Protein AF-0000000080185733 (afdb_homodimer)

Secondary structure (DSSP, 8-state):
---------------------------------HHHHHHHHHHHHTS-TTSHHHHHHHHHHHHHHHH---HHHHHT-BGGGEEEETTEEEEEEE-TTS-EEEEEPPHHHHHHHHHHHHHTT---TT-BSSS-------------/---------------------------------HHHHHHHHHHHHTS-TTSHHHHHHHHHHHHHHHH---HHHHHT-BGGGEEEETTEEEEEEE-TTS-EEEEEPPHHHHHHHHHHHHHTT---TT-BSSS-------------

pLDDT: mean 73.88, std 28.13, range [25.45, 98.62]

Sequence (288 aa):
MLFDWLVVGQVLATNPASSVRGPKHSVRKGKTPVLAADEARALLDSIDTSTLVGLRDRALIGLMVYTFARVGAALQIKVEDVYVQGRRTWIRLYEKGEKRHEMPCHHNLDEYLHAYINGAKLTEARAFCFVLRHVAPASFQIARMLFDWLVVGQVLATNPASSVRGPKHSVRKGKTPVLAADEARALLDSIDTSTLVGLRDRALIGLMVYTFARVGAALQIKVEDVYVQGRRTWIRLYEKGEKRHEMPCHHNLDEYLHAYINGAKLTEARAFCFVLRHVAPASFQIAR

Structure (mmCIF, N/CA/C/O backbone):
data_AF-0000000080185733-model_v1
#
loop_
_entity.id
_entity.type
_entity.pdbx_description
1 polymer 'Phage integrase family protein'
#
loop_
_atom_site.group_PDB
_atom_site.id
_atom_site.type_symbol
_atom_site.label_atom_id
_atom_site.label_alt_id
_atom_site.label_comp_id
_atom_site.label_asym_id
_atom_site.label_entity_id
_atom_site.label_seq_id
_atom_site.pdbx_PDB_ins_code
_atom_site.Cartn_x
_atom_site.Cartn_y
_atom_site.Cartn_z
_atom_site.occupancy
_atom_site.B_iso_or_equiv
_atom_site.auth_seq_id
_atom_site.auth_comp_id
_atom_site.auth_asym_id
_atom_site.auth_atom_id
_atom_site.pdbx_PDB_model_num
ATOM 1 N N . MET A 1 1 ? -55.938 43.375 46.312 1 27.7 1 MET A N 1
ATOM 2 C CA . MET A 1 1 ? -55.75 42.219 47.156 1 27.7 1 MET A CA 1
ATOM 3 C C . MET A 1 1 ? -55.656 40.938 46.312 1 27.7 1 MET A C 1
ATOM 5 O O . MET A 1 1 ? -55.938 39.844 46.781 1 27.7 1 MET A O 1
ATOM 9 N N . LEU A 1 2 ? -55.406 40.938 44.938 1 29.33 2 LEU A N 1
ATOM 10 C CA . LEU A 1 2 ? -55.625 40.125 43.75 1 29.33 2 LEU A CA 1
ATOM 11 C C . LEU A 1 2 ? -54.812 38.812 43.812 1 29.33 2 LEU A C 1
ATOM 13 O O . LEU A 1 2 ? -53.75 38.781 44.469 1 29.33 2 LEU A O 1
ATOM 17 N N . PHE A 1 3 ? -55.094 37.625 43.031 1 28.34 3 PHE A N 1
ATOM 18 C CA . PHE A 1 3 ? -55 36.188 42.938 1 28.34 3 PHE A CA 1
ATOM 19 C C . PHE A 1 3 ? -53.531 35.75 42.75 1 28.34 3 PHE A C 1
ATOM 21 O O . PHE A 1 3 ? -52.938 36.031 41.719 1 28.34 3 PHE A O 1
ATOM 28 N N . ASP A 1 4 ? -52.625 35.562 43.75 1 28.42 4 ASP A N 1
ATOM 29 C CA . ASP A 1 4 ? -51.281 35.094 44.062 1 28.42 4 ASP A CA 1
ATOM 30 C C . ASP A 1 4 ? -51.125 33.625 43.719 1 28.42 4 ASP A C 1
ATOM 32 O O . ASP A 1 4 ? -51.188 32.75 44.562 1 28.42 4 ASP A O 1
ATOM 36 N N . TRP A 1 5 ? -51.844 33.125 42.625 1 30.38 5 TRP A N 1
ATOM 37 C CA . TRP A 1 5 ? -51.875 31.688 42.406 1 30.38 5 TRP A CA 1
ATOM 38 C C . TRP A 1 5 ? -50.438 31.141 42.281 1 30.38 5 TRP A C 1
ATOM 40 O O . TRP A 1 5 ? -49.656 31.609 41.469 1 30.38 5 TRP A O 1
ATOM 50 N N . LEU A 1 6 ? -49.781 30.641 43.344 1 27.56 6 LEU A N 1
ATOM 51 C CA . LEU A 1 6 ? -48.531 30.031 43.75 1 27.56 6 LEU A CA 1
ATOM 52 C C . LEU A 1 6 ? -48.281 28.719 43 1 27.56 6 LEU A C 1
ATOM 54 O O . LEU A 1 6 ? -48.969 27.719 43.25 1 27.56 6 LEU A O 1
ATOM 58 N N . VAL A 1 7 ? -48.344 28.594 41.625 1 28.48 7 VAL A N 1
ATOM 59 C CA . VAL A 1 7 ? -48.25 27.359 40.844 1 28.48 7 VAL A CA 1
ATOM 60 C C . VAL A 1 7 ? -46.969 26.625 41.188 1 28.48 7 VAL A C 1
ATOM 62 O O . VAL A 1 7 ? -45.875 27.188 41.094 1 28.48 7 VAL A O 1
ATOM 65 N N . VAL A 1 8 ? -46.906 25.547 42.031 1 30.53 8 VAL A N 1
ATOM 66 C CA . VAL A 1 8 ? -46 24.609 42.688 1 30.53 8 VAL A CA 1
ATOM 67 C C . VAL A 1 8 ? -45.375 23.672 41.656 1 30.53 8 VAL A C 1
ATOM 69 O O . VAL A 1 8 ? -46.094 22.859 41.062 1 30.53 8 VAL A O 1
ATOM 72 N N . GLY A 1 9 ? -44.5 24.016 40.688 1 28.31 9 GLY A N 1
ATOM 73 C CA . GLY A 1 9 ? -43.844 23.359 39.562 1 28.31 9 GLY A CA 1
ATOM 74 C C . GLY A 1 9 ? -43 22.156 39.969 1 28.31 9 GLY A C 1
ATOM 75 O O . GLY A 1 9 ? -41.938 22.328 40.531 1 28.31 9 GLY A O 1
ATOM 76 N N . GLN A 1 10 ? -43.562 21.047 40.469 1 28.14 10 GLN A N 1
ATOM 77 C CA . GLN A 1 10 ? -42.938 19.828 40.906 1 28.14 10 GLN A CA 1
ATOM 78 C C . GLN A 1 10 ? -42.125 19.188 39.781 1 28.14 10 GLN A C 1
ATOM 80 O O . GLN A 1 10 ? -42.656 18.875 38.719 1 28.14 10 GLN A O 1
ATOM 85 N N . VAL A 1 11 ? -40.844 19.531 39.562 1 29.62 11 VAL A N 1
ATOM 86 C CA . VAL A 1 11 ? -39.812 19.156 38.594 1 29.62 11 VAL A CA 1
ATOM 87 C C . VAL A 1 11 ? -39.562 17.656 38.656 1 29.62 11 VAL A C 1
ATOM 89 O O . VAL A 1 11 ? -39.125 17.141 39.688 1 29.62 11 VAL A O 1
ATOM 92 N N . LEU A 1 12 ? -40.594 16.875 38.312 1 25.5 12 LEU A N 1
ATOM 93 C CA . LEU A 1 12 ? -40.406 15.43 38.312 1 25.5 12 LEU A CA 1
ATOM 94 C C . LEU A 1 12 ? -39.156 15.023 37.562 1 25.5 12 LEU A C 1
ATOM 96 O O . LEU A 1 12 ? -38.906 15.484 36.469 1 25.5 12 LEU A O 1
ATOM 100 N N . ALA A 1 13 ? -38.062 14.688 38.125 1 29.75 13 ALA A N 1
ATOM 101 C CA . ALA A 1 13 ? -36.688 14.266 37.875 1 29.75 13 ALA A CA 1
ATOM 102 C C . ALA A 1 13 ? -36.656 12.992 37.031 1 29.75 13 ALA A C 1
ATOM 104 O O . ALA A 1 13 ? -35.594 12.523 36.625 1 29.75 13 ALA A O 1
ATOM 105 N N . THR A 1 14 ? -37.781 12.242 37.031 1 30.38 14 THR A N 1
ATOM 106 C CA . THR A 1 14 ? -37.438 10.883 36.625 1 30.38 14 THR A CA 1
ATOM 107 C C . THR A 1 14 ? -37.125 10.828 35.125 1 30.38 14 THR A C 1
ATOM 109 O O . THR A 1 14 ? -38 11.109 34.281 1 30.38 14 THR A O 1
ATOM 112 N N . ASN A 1 15 ? -36.156 11.469 34.719 1 27.7 15 ASN A N 1
ATOM 113 C CA . ASN A 1 15 ? -35.906 11.359 33.281 1 27.7 15 ASN A CA 1
ATOM 114 C C . ASN A 1 15 ? -35.875 9.898 32.844 1 27.7 15 ASN A C 1
ATOM 116 O O . ASN A 1 15 ? -35 9.133 33.281 1 27.7 15 ASN A O 1
ATOM 120 N N . PRO A 1 16 ? -37 9.242 32.531 1 31.11 16 PRO A N 1
ATOM 121 C CA . PRO A 1 16 ? -36.969 7.863 32.031 1 31.11 16 PRO A CA 1
ATOM 122 C C . PRO A 1 16 ? -36.062 7.703 30.797 1 31.11 16 PRO A C 1
ATOM 124 O O . PRO A 1 16 ? -36.5 7.938 29.672 1 31.11 16 PRO A O 1
ATOM 127 N N . ALA A 1 17 ? -35.062 8.484 30.594 1 31.77 17 ALA A N 1
ATOM 128 C CA . ALA A 1 17 ? -34.312 8.164 29.391 1 31.77 17 ALA A CA 1
ATOM 129 C C . ALA A 1 17 ? -34.031 6.664 29.312 1 31.77 17 ALA A C 1
ATOM 131 O O . ALA A 1 17 ? -33.25 6.125 30.094 1 31.77 17 ALA A O 1
ATOM 132 N N . SER A 1 18 ? -35 5.906 29.188 1 28.06 18 SER A N 1
ATOM 133 C CA . SER A 1 18 ? -34.844 4.496 28.844 1 28.06 18 SER A CA 1
ATOM 134 C C . SER A 1 18 ? -33.875 4.316 27.688 1 28.06 18 SER A C 1
ATOM 136 O O . SER A 1 18 ? -33.906 5.066 26.719 1 28.06 18 SER A O 1
ATOM 138 N N . SER A 1 19 ? -32.656 3.781 28.016 1 30.39 19 SER A N 1
ATOM 139 C CA . SER A 1 19 ? -31.469 3.395 27.266 1 30.39 19 SER A CA 1
ATOM 140 C C . SER A 1 19 ? -31.828 2.654 25.984 1 30.39 19 SER A C 1
ATOM 142 O O . SER A 1 19 ? -32.312 1.521 26.031 1 30.39 19 SER A O 1
ATOM 144 N N . VAL A 1 20 ? -32.656 3.221 25.219 1 29.73 20 VAL A N 1
ATOM 145 C CA . VAL A 1 20 ? -32.812 2.516 23.953 1 29.73 20 VAL A CA 1
ATOM 146 C C . VAL A 1 20 ? -31.438 2.029 23.453 1 29.73 20 VAL A C 1
ATOM 148 O O . VAL A 1 20 ? -30.469 2.789 23.453 1 29.73 20 VAL A O 1
ATOM 151 N N . ARG A 1 21 ? -31.109 0.775 23.859 1 31 21 ARG A N 1
ATOM 152 C CA . ARG A 1 21 ? -29.984 0.023 23.297 1 31 21 ARG A CA 1
ATOM 153 C C . ARG A 1 21 ? -29.922 0.193 21.781 1 31 21 ARG A C 1
ATOM 155 O O . ARG A 1 21 ? -30.844 -0.204 21.062 1 31 21 ARG A O 1
ATOM 162 N N . GLY A 1 22 ? -29.734 1.377 21.375 1 30.72 22 GLY A N 1
ATOM 163 C CA . GLY A 1 22 ? -29.578 1.428 19.922 1 30.72 22 GLY A CA 1
ATOM 164 C C . GLY A 1 22 ? -28.875 0.208 19.359 1 30.72 22 GLY A C 1
ATOM 165 O O . GLY A 1 22 ? -28.203 -0.515 20.094 1 30.72 22 GLY A O 1
ATOM 166 N N . PRO A 1 23 ? -29.578 -0.408 18.391 1 28.98 23 PRO A N 1
ATOM 167 C CA . PRO A 1 23 ? -28.906 -1.591 17.859 1 28.98 23 PRO A CA 1
ATOM 168 C C . PRO A 1 23 ? -27.406 -1.393 17.703 1 28.98 23 PRO A C 1
ATOM 170 O O . PRO A 1 23 ? -26.953 -0.293 17.375 1 28.98 23 PRO A O 1
ATOM 173 N N . LYS A 1 24 ? -26.656 -1.833 18.719 1 29.52 24 LYS A N 1
ATOM 174 C CA . LYS A 1 24 ? -25.203 -1.953 18.562 1 29.52 24 LYS A CA 1
ATOM 175 C C . LYS A 1 24 ? -24.844 -2.34 17.125 1 29.52 24 LYS A C 1
ATOM 177 O O . LYS A 1 24 ? -25.219 -3.414 16.656 1 29.52 24 LYS A O 1
ATOM 182 N N . HIS A 1 25 ? -25.156 -1.372 16.25 1 29.78 25 HIS A N 1
ATOM 183 C CA . HIS A 1 25 ? -24.531 -1.737 14.984 1 29.78 25 HIS A CA 1
ATOM 184 C C . HIS A 1 25 ? -23.156 -2.365 15.219 1 29.78 25 HIS A C 1
ATOM 186 O O . HIS A 1 25 ? -22.281 -1.738 15.812 1 29.78 25 HIS A O 1
ATOM 192 N N . SER A 1 26 ? -23.219 -3.551 15.594 1 29.8 26 SER A N 1
ATOM 193 C CA . SER A 1 26 ? -22 -4.352 15.555 1 29.8 26 SER A CA 1
ATOM 194 C C . SER A 1 26 ? -21.141 -3.988 14.352 1 29.8 26 SER A C 1
ATOM 196 O O . SER A 1 26 ? -21.547 -4.172 13.203 1 29.8 26 SER A O 1
ATOM 198 N N . VAL A 1 27 ? -20.781 -2.777 14.281 1 31.73 27 VAL A N 1
ATOM 199 C CA . VAL A 1 27 ? -19.703 -2.666 13.312 1 31.73 27 VAL A CA 1
ATOM 200 C C . VAL A 1 27 ? -18.812 -3.906 13.383 1 31.73 27 VAL A C 1
ATOM 202 O O . VAL A 1 27 ? -18.188 -4.168 14.406 1 31.73 27 VAL A O 1
ATOM 205 N N . ARG A 1 28 ? -19.281 -4.984 12.969 1 32.47 28 ARG A N 1
ATOM 206 C CA . ARG A 1 28 ? -18.391 -6.121 12.805 1 32.47 28 ARG A CA 1
ATOM 207 C C . ARG A 1 28 ? -16.969 -5.656 12.523 1 32.47 28 ARG A C 1
ATOM 209 O O . ARG A 1 28 ? -16.672 -5.141 11.438 1 32.47 28 ARG A O 1
ATOM 216 N N . LYS A 1 29 ? -16.297 -4.953 13.453 1 35.5 29 LYS A N 1
ATOM 217 C CA . LYS A 1 29 ? -14.836 -4.922 13.398 1 35.5 29 LYS A CA 1
ATOM 218 C C . LYS A 1 29 ? -14.281 -6.203 12.789 1 35.5 29 LYS A C 1
ATOM 220 O O . LYS A 1 29 ? -14.398 -7.281 13.375 1 35.5 29 LYS A O 1
ATOM 225 N N . GLY A 1 30 ? -14.648 -6.52 11.711 1 35.94 30 GLY A N 1
ATOM 226 C CA . GLY A 1 30 ? -14.023 -7.684 11.102 1 35.94 30 GLY A CA 1
ATOM 227 C C . GLY A 1 30 ? -12.609 -7.93 11.594 1 35.94 30 GLY A C 1
ATOM 228 O O . GLY A 1 30 ? -11.867 -6.98 11.867 1 35.94 30 GLY A O 1
ATOM 229 N N . LYS A 1 31 ? -12.391 -8.906 12.469 1 39.22 31 LYS A N 1
ATOM 230 C CA . LYS A 1 31 ? -11.133 -9.445 12.977 1 39.22 31 LYS A CA 1
ATOM 231 C C . LYS A 1 31 ? -10.031 -9.352 11.922 1 39.22 31 LYS A C 1
ATOM 233 O O . LYS A 1 31 ? -9.953 -10.195 11.023 1 39.22 31 LYS A O 1
ATOM 238 N N . THR A 1 32 ? -9.906 -8.297 11.281 1 42.84 32 THR A N 1
ATOM 239 C CA . THR A 1 32 ? -8.609 -8.32 10.609 1 42.84 32 THR A CA 1
ATOM 240 C C . THR A 1 32 ? -7.574 -9.039 11.469 1 42.84 32 THR A C 1
ATOM 242 O O . THR A 1 32 ? -7.242 -8.578 12.57 1 42.84 32 THR A O 1
ATOM 245 N N . PRO A 1 33 ? -7.328 -10.281 11.336 1 45.84 33 PRO A N 1
ATOM 246 C CA . PRO A 1 33 ? -6.547 -11.117 12.25 1 45.84 33 PRO A CA 1
ATOM 247 C C . PRO A 1 33 ? -5.27 -10.43 12.727 1 45.84 33 PRO A C 1
ATOM 249 O O . PRO A 1 33 ? -4.668 -9.648 11.992 1 45.84 33 PRO A O 1
ATOM 252 N N . VAL A 1 34 ? -5.059 -10.289 14.148 1 48.75 34 VAL A N 1
ATOM 253 C CA . VAL A 1 34 ? -3.828 -10.047 14.891 1 48.75 34 VAL A CA 1
ATOM 254 C C . VAL A 1 34 ? -2.627 -10.477 14.055 1 48.75 34 VAL A C 1
ATOM 256 O O . VAL A 1 34 ? -1.604 -9.789 14.023 1 48.75 34 VAL A O 1
ATOM 259 N N . LEU A 1 35 ? -2.742 -11.633 13.414 1 51.19 35 LEU A N 1
ATOM 260 C CA . LEU A 1 35 ? -1.677 -12.188 12.586 1 51.19 35 LEU A CA 1
ATOM 261 C C . LEU A 1 35 ? -1.304 -11.234 11.461 1 51.19 35 LEU A C 1
ATOM 263 O O . LEU A 1 35 ? -0.12 -10.992 11.211 1 51.19 35 LEU A O 1
ATOM 267 N N . ALA A 1 36 ? -2.428 -10.469 11.023 1 62.47 36 ALA A N 1
ATOM 268 C CA . ALA A 1 36 ? -2.17 -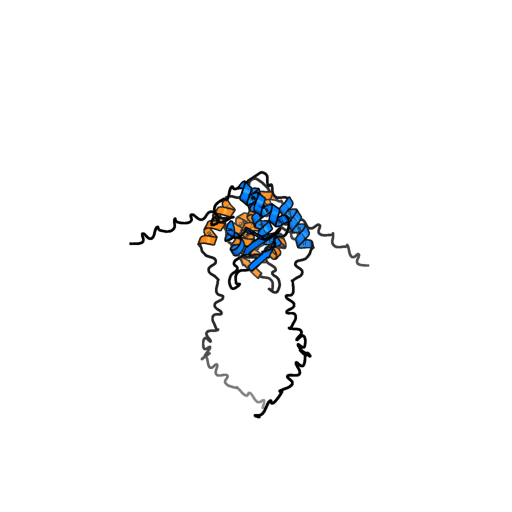9.516 9.945 1 62.47 36 ALA A CA 1
ATOM 269 C C . ALA A 1 36 ? -1.444 -8.281 10.469 1 62.47 36 ALA A C 1
ATOM 271 O O . ALA A 1 36 ? -0.619 -7.695 9.766 1 62.47 36 ALA A O 1
ATOM 272 N N . ALA A 1 37 ? -1.457 -8.281 11.867 1 75.19 37 ALA A N 1
ATOM 273 C CA . ALA A 1 37 ? -0.807 -7.102 12.422 1 75.19 37 ALA A CA 1
ATOM 274 C C . ALA A 1 37 ? 0.696 -7.316 12.57 1 75.19 37 ALA A C 1
ATOM 276 O O . ALA A 1 37 ? 1.492 -6.434 12.234 1 75.19 37 ALA A O 1
ATOM 277 N N . ASP A 1 38 ? 1.049 -8.547 13.102 1 84.44 38 ASP A N 1
ATOM 278 C CA . ASP A 1 38 ? 2.471 -8.844 13.266 1 84.44 38 ASP A CA 1
ATOM 279 C C . ASP A 1 38 ? 3.156 -8.992 11.906 1 84.44 38 ASP A C 1
ATOM 281 O O . ASP A 1 38 ? 4.297 -8.562 11.734 1 84.44 38 ASP A O 1
ATOM 285 N N . GLU A 1 39 ? 2.486 -9.578 11.047 1 87 39 GLU A N 1
ATOM 286 C CA . GLU A 1 39 ? 3.014 -9.758 9.695 1 87 39 GLU A CA 1
ATOM 287 C C . GLU A 1 39 ? 3.193 -8.422 8.984 1 87 39 GLU A C 1
ATOM 289 O O . GLU A 1 39 ? 4.211 -8.195 8.328 1 87 39 GLU A O 1
ATOM 294 N N . ALA A 1 40 ? 2.262 -7.57 9.227 1 91.06 40 ALA A N 1
ATOM 295 C CA . ALA A 1 40 ? 2.346 -6.234 8.641 1 91.06 40 ALA A CA 1
ATOM 296 C C . ALA A 1 40 ? 3.496 -5.441 9.25 1 91.06 40 ALA A C 1
ATOM 298 O O . ALA A 1 40 ? 4.215 -4.73 8.539 1 91.06 40 ALA A O 1
ATOM 299 N N . ARG A 1 41 ? 3.658 -5.645 10.539 1 92.31 41 ARG A N 1
ATOM 300 C CA . ARG A 1 41 ? 4.75 -4.949 11.211 1 92.31 41 ARG A CA 1
ATOM 301 C C . ARG A 1 41 ? 6.105 -5.441 10.711 1 92.31 41 ARG A C 1
ATOM 303 O O . ARG A 1 41 ? 7.012 -4.641 10.477 1 92.31 41 ARG A O 1
ATOM 310 N N . ALA A 1 42 ? 6.203 -6.75 10.555 1 93.81 42 ALA A N 1
ATOM 311 C CA . ALA A 1 42 ? 7.449 -7.309 10.039 1 93.81 42 ALA A CA 1
ATOM 312 C C . ALA A 1 42 ? 7.75 -6.789 8.633 1 93.81 42 ALA A C 1
ATOM 314 O O . ALA A 1 42 ? 8.898 -6.492 8.312 1 93.81 42 ALA A O 1
ATOM 315 N N . LEU A 1 43 ? 6.73 -6.676 7.848 1 94.56 43 LEU A N 1
ATOM 316 C CA . LEU A 1 43 ? 6.875 -6.117 6.508 1 94.56 43 LEU A CA 1
ATOM 317 C C . LEU A 1 43 ? 7.367 -4.676 6.57 1 94.56 43 LEU A C 1
ATOM 319 O O . LEU A 1 43 ? 8.336 -4.312 5.895 1 94.56 43 LEU A O 1
ATOM 323 N N . LEU A 1 44 ? 6.777 -3.906 7.398 1 96.75 44 LEU A N 1
ATOM 324 C CA . LEU A 1 44 ? 7.129 -2.494 7.523 1 96.75 44 LEU A CA 1
ATOM 325 C C . LEU A 1 44 ? 8.547 -2.33 8.062 1 96.75 44 LEU A C 1
ATOM 327 O O . LEU A 1 44 ? 9.289 -1.454 7.605 1 96.75 44 LEU A O 1
ATOM 331 N N . ASP A 1 45 ? 8.914 -3.195 8.984 1 96 45 ASP A N 1
ATOM 332 C CA . ASP A 1 45 ? 10.242 -3.131 9.594 1 96 45 ASP A CA 1
ATOM 333 C C . ASP A 1 45 ? 11.328 -3.525 8.594 1 96 45 ASP A C 1
ATOM 335 O O . ASP A 1 45 ? 12.5 -3.18 8.766 1 96 45 ASP A O 1
ATOM 339 N N . SER A 1 46 ? 10.969 -4.227 7.57 1 95.81 46 SER A N 1
ATOM 340 C CA . SER A 1 46 ? 11.938 -4.723 6.598 1 95.81 46 SER A CA 1
ATOM 341 C C . SER A 1 46 ? 12.273 -3.656 5.562 1 95.81 46 SER A C 1
ATOM 343 O O . SER A 1 46 ? 13.203 -3.824 4.77 1 95.81 46 SER A O 1
ATOM 345 N N . ILE A 1 47 ? 11.57 -2.531 5.48 1 96.75 47 ILE A N 1
ATOM 346 C CA . ILE A 1 47 ? 11.789 -1.479 4.496 1 96.75 47 ILE A CA 1
ATOM 347 C C . ILE A 1 47 ? 13 -0.637 4.895 1 96.75 47 ILE A C 1
ATOM 349 O O . ILE A 1 47 ? 13.102 -0.196 6.043 1 96.75 47 ILE A O 1
ATOM 353 N N . ASP A 1 48 ? 13.875 -0.467 3.941 1 95.12 48 ASP A N 1
ATOM 354 C CA . ASP A 1 48 ? 15.086 0.316 4.176 1 95.12 48 ASP A CA 1
ATOM 355 C C . ASP A 1 48 ? 14.758 1.804 4.293 1 95.12 48 ASP A C 1
ATOM 357 O O . ASP A 1 48 ? 14.414 2.449 3.299 1 95.12 48 ASP A O 1
ATOM 361 N N . THR A 1 49 ? 14.93 2.354 5.457 1 96.5 49 THR A N 1
ATOM 362 C CA . THR A 1 49 ? 14.547 3.74 5.691 1 96.5 49 THR A CA 1
ATOM 363 C C . THR A 1 49 ? 15.758 4.66 5.578 1 96.5 49 THR A C 1
ATOM 365 O O . THR A 1 49 ? 15.711 5.812 6.012 1 96.5 49 THR A O 1
ATOM 368 N N . SER A 1 50 ? 16.859 4.168 5.066 1 96.31 50 SER A N 1
ATOM 369 C CA . SER A 1 50 ? 18.031 5.02 4.84 1 96.31 50 SER A CA 1
ATOM 370 C C . SER A 1 50 ? 17.859 5.848 3.572 1 96.31 50 SER A C 1
ATOM 372 O O . SER A 1 50 ? 18.656 6.754 3.309 1 96.31 50 SER A O 1
ATOM 374 N N . THR A 1 51 ? 16.859 5.586 2.771 1 95.75 51 THR A N 1
ATOM 375 C CA . THR A 1 51 ? 16.562 6.332 1.555 1 95.75 51 THR A CA 1
ATOM 376 C C . THR A 1 51 ? 15.219 7.055 1.676 1 95.75 51 THR A C 1
ATOM 378 O O . THR A 1 51 ? 14.336 6.617 2.42 1 95.75 51 THR A O 1
ATOM 381 N N . LEU A 1 52 ? 15.039 8.109 0.923 1 96.5 52 LEU A N 1
ATOM 382 C CA . LEU A 1 52 ? 13.781 8.859 0.924 1 96.5 52 LEU A CA 1
ATOM 383 C C . LEU A 1 52 ? 12.641 7.996 0.395 1 96.5 52 LEU A C 1
ATOM 385 O O . LEU A 1 52 ? 11.523 8.047 0.914 1 96.5 52 LEU A O 1
ATOM 389 N N . VAL A 1 53 ? 12.969 7.211 -0.603 1 96.19 53 VAL A N 1
ATOM 390 C CA . VAL A 1 53 ? 11.969 6.328 -1.188 1 96.19 53 VAL A CA 1
ATOM 391 C C . VAL A 1 53 ? 11.523 5.293 -0.157 1 96.19 53 VAL A C 1
ATOM 393 O O . VAL A 1 53 ? 10.336 4.98 -0.051 1 96.19 53 VAL A O 1
ATOM 396 N N . GLY A 1 54 ? 12.484 4.773 0.597 1 97.12 54 GLY A N 1
ATOM 397 C CA . GLY A 1 54 ? 12.141 3.848 1.665 1 97.12 54 GLY A CA 1
ATOM 398 C C . GLY A 1 54 ? 11.266 4.473 2.738 1 97.12 54 GLY A C 1
ATOM 399 O O . GLY A 1 54 ? 10.305 3.852 3.205 1 97.12 54 GLY A O 1
ATOM 400 N N . LEU A 1 55 ? 11.617 5.715 3.156 1 98.19 55 LEU A N 1
ATOM 401 C CA . LEU A 1 55 ? 10.805 6.441 4.125 1 98.19 55 LEU A CA 1
ATOM 402 C C . LEU A 1 55 ? 9.383 6.629 3.605 1 98.19 55 LEU A C 1
ATOM 404 O O . LEU A 1 55 ? 8.414 6.422 4.344 1 98.19 55 LEU A O 1
ATOM 408 N N . ARG A 1 56 ? 9.289 6.992 2.35 1 97.94 56 ARG A N 1
ATOM 409 C CA . ARG A 1 56 ? 7.992 7.227 1.716 1 97.94 56 ARG A CA 1
ATOM 410 C C . ARG A 1 56 ? 7.156 5.949 1.691 1 97.94 56 ARG A C 1
ATOM 412 O O . ARG A 1 56 ? 5.988 5.961 2.084 1 97.94 56 ARG A O 1
ATOM 419 N N . ASP A 1 57 ? 7.789 4.898 1.252 1 97.81 57 ASP A N 1
ATOM 420 C CA . ASP A 1 57 ? 7.039 3.662 1.055 1 97.81 57 ASP A CA 1
ATOM 421 C C . ASP A 1 57 ? 6.598 3.068 2.391 1 97.81 57 ASP A C 1
ATOM 423 O O . ASP A 1 57 ? 5.492 2.531 2.5 1 97.81 57 ASP A O 1
ATOM 427 N N . ARG A 1 58 ? 7.488 3.137 3.375 1 98.25 58 ARG A N 1
ATOM 428 C CA . ARG A 1 58 ? 7.094 2.672 4.699 1 98.25 58 ARG A CA 1
ATOM 429 C C . ARG A 1 58 ? 5.922 3.486 5.238 1 98.25 58 ARG A C 1
ATOM 431 O O . ARG A 1 58 ? 4.988 2.93 5.82 1 98.25 58 ARG A O 1
ATOM 438 N N . ALA A 1 59 ? 5.949 4.789 5.059 1 98.56 59 ALA A N 1
ATOM 439 C CA . ALA A 1 59 ? 4.879 5.664 5.52 1 98.56 59 ALA A CA 1
ATOM 440 C C . ALA A 1 59 ? 3.57 5.363 4.793 1 98.56 59 ALA A C 1
ATOM 442 O O . ALA A 1 59 ? 2.51 5.277 5.418 1 98.56 59 ALA A O 1
ATOM 443 N N . LEU A 1 60 ? 3.65 5.176 3.502 1 97.88 60 LEU A N 1
ATOM 444 C CA . LEU A 1 60 ? 2.465 4.922 2.691 1 97.88 60 LEU A CA 1
ATOM 445 C C . LEU A 1 60 ? 1.834 3.582 3.051 1 97.88 60 LEU A C 1
ATOM 447 O O . LEU A 1 60 ? 0.631 3.506 3.311 1 97.88 60 LEU A O 1
ATOM 451 N N . ILE A 1 61 ? 2.639 2.52 3.045 1 97.56 61 ILE A N 1
ATOM 452 C CA . ILE A 1 61 ? 2.127 1.2 3.396 1 97.56 61 ILE A CA 1
ATOM 453 C C . 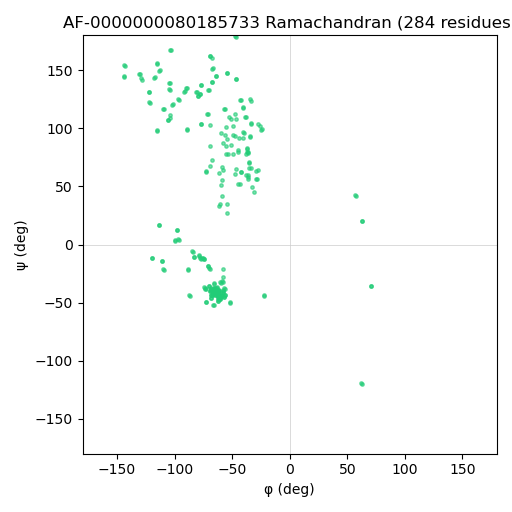ILE A 1 61 ? 1.637 1.204 4.844 1 97.56 61 ILE A C 1
ATOM 455 O O . ILE A 1 61 ? 0.575 0.656 5.148 1 97.56 61 ILE A O 1
ATOM 459 N N . GLY A 1 62 ? 2.439 1.828 5.719 1 97.38 62 GLY A N 1
ATOM 460 C CA . GLY A 1 62 ? 2.004 1.968 7.098 1 97.38 62 GLY A CA 1
ATOM 461 C C . GLY A 1 62 ? 0.662 2.662 7.234 1 97.38 62 GLY A C 1
ATOM 462 O O . GLY A 1 62 ? -0.181 2.244 8.031 1 97.38 62 GLY A O 1
ATOM 463 N N . LEU A 1 63 ? 0.45 3.721 6.5 1 96.75 63 LEU A N 1
ATOM 464 C CA . LEU A 1 63 ? -0.818 4.441 6.512 1 96.75 63 LEU A CA 1
ATOM 465 C C . LEU A 1 63 ? -1.974 3.514 6.152 1 96.75 63 LEU A C 1
ATOM 467 O O . LEU A 1 63 ? -2.994 3.488 6.844 1 96.75 63 LEU A O 1
ATOM 471 N N . MET A 1 64 ? -1.796 2.734 5.164 1 95.06 64 MET A N 1
ATOM 472 C CA . MET A 1 64 ? -2.852 1.829 4.719 1 95.06 64 MET A CA 1
ATOM 473 C C . MET A 1 64 ? -3.072 0.709 5.727 1 95.06 64 MET A C 1
ATOM 475 O O . MET A 1 64 ? -4.211 0.31 5.98 1 95.06 64 MET A O 1
ATOM 479 N N . VAL A 1 65 ? -2.029 0.244 6.352 1 94.94 65 VAL A N 1
ATOM 480 C CA . VAL A 1 65 ? -2.104 -0.851 7.312 1 94.94 65 VAL A CA 1
ATOM 481 C C . VAL A 1 65 ? -2.846 -0.389 8.562 1 94.94 65 VAL A C 1
ATOM 483 O O . VAL A 1 65 ? -3.768 -1.062 9.031 1 94.94 65 VAL A O 1
ATOM 486 N N . TYR A 1 66 ? -2.535 0.729 9.047 1 94.56 66 TYR A N 1
ATOM 487 C CA . TYR A 1 66 ? -3.006 1.138 10.367 1 94.56 66 TYR A CA 1
ATOM 488 C C . TYR A 1 66 ? -4.359 1.828 10.273 1 94.56 66 TYR A C 1
ATOM 490 O O . TYR A 1 66 ? -5.094 1.908 11.258 1 94.56 66 TYR A O 1
ATOM 498 N N . THR A 1 67 ? -4.711 2.357 9.109 1 92.5 67 THR A N 1
ATOM 499 C CA . THR A 1 67 ? -5.988 3.053 8.984 1 92.5 67 THR A CA 1
ATOM 500 C C . THR A 1 67 ? -6.949 2.26 8.102 1 92.5 67 THR A C 1
ATOM 502 O O . THR A 1 67 ? -8.141 2.582 8.023 1 92.5 67 THR A O 1
ATOM 505 N N . PHE A 1 68 ? -6.465 1.305 7.395 1 88.5 68 PHE A N 1
ATOM 506 C CA . PHE A 1 68 ? -7.203 0.467 6.457 1 88.5 68 PHE A CA 1
ATOM 507 C C . PHE A 1 68 ? -7.762 1.301 5.309 1 88.5 68 PHE A C 1
ATOM 509 O O . PHE A 1 68 ? -8.719 0.895 4.652 1 88.5 68 PHE A O 1
ATOM 516 N N . ALA A 1 69 ? -7.172 2.447 5.133 1 90.25 69 ALA A N 1
ATOM 517 C CA . ALA A 1 69 ? -7.57 3.291 4.012 1 90.25 69 ALA A CA 1
ATOM 518 C C . ALA A 1 69 ? -7.262 2.615 2.678 1 90.25 69 ALA A C 1
ATOM 520 O O . ALA A 1 69 ? -6.25 1.926 2.545 1 90.25 69 ALA A O 1
ATOM 521 N N . ARG A 1 70 ? -8.125 2.875 1.771 1 90.12 70 ARG A N 1
ATOM 522 C CA . ARG A 1 70 ? -7.793 2.484 0.404 1 90.12 70 ARG A CA 1
ATOM 523 C C . ARG A 1 70 ? -6.66 3.34 -0.151 1 90.12 70 ARG A C 1
ATOM 525 O O . ARG A 1 70 ? -6.422 4.449 0.329 1 90.12 70 ARG A O 1
ATOM 532 N N . VAL A 1 71 ? -6.074 2.797 -1.228 1 92.88 71 VAL A N 1
ATOM 533 C CA . VAL A 1 71 ? -4.898 3.459 -1.778 1 92.88 71 VAL A CA 1
ATOM 534 C C . VAL A 1 71 ? -5.285 4.828 -2.336 1 92.88 71 VAL A C 1
ATOM 536 O O . VAL A 1 71 ? -4.512 5.781 -2.248 1 92.88 71 VAL A O 1
ATOM 539 N N . GLY A 1 72 ? -6.422 4.953 -2.85 1 90 72 GLY A N 1
ATOM 540 C CA . GLY A 1 72 ? -6.871 6.23 -3.379 1 90 72 GLY A CA 1
ATOM 541 C C . GLY A 1 72 ? -6.926 7.324 -2.33 1 90 72 GLY A C 1
ATOM 542 O O . GLY A 1 72 ? -6.473 8.445 -2.572 1 90 72 GLY A O 1
ATOM 543 N N . ALA A 1 73 ? -7.484 7.012 -1.253 1 91.88 73 ALA A N 1
ATOM 544 C CA . ALA A 1 73 ? -7.547 7.973 -0.154 1 91.88 73 ALA A CA 1
ATOM 545 C C . ALA A 1 73 ? -6.152 8.266 0.394 1 91.88 73 ALA A C 1
ATOM 547 O O . ALA A 1 73 ? -5.824 9.414 0.689 1 91.88 73 ALA A O 1
ATOM 548 N N . ALA A 1 74 ? -5.359 7.258 0.504 1 94.31 74 ALA A N 1
ATOM 549 C CA . ALA A 1 74 ? -4.012 7.41 1.044 1 94.31 74 ALA A CA 1
ATOM 550 C C . ALA A 1 74 ? -3.172 8.344 0.172 1 94.31 74 ALA A C 1
ATOM 552 O O . ALA A 1 74 ? -2.443 9.195 0.684 1 94.31 74 ALA A O 1
ATOM 553 N N . LEU A 1 75 ? -3.312 8.234 -1.122 1 94 75 LEU A N 1
ATOM 554 C CA . LEU A 1 75 ? -2.492 9 -2.053 1 94 75 LEU A CA 1
ATOM 555 C C . LEU A 1 75 ? -2.943 10.461 -2.096 1 94 75 LEU A C 1
ATOM 557 O O . LEU A 1 75 ? -2.215 11.32 -2.586 1 94 75 LEU A O 1
ATOM 561 N N . GLN A 1 76 ? -4.102 10.711 -1.524 1 91.81 76 GLN A N 1
ATOM 562 C CA . GLN A 1 76 ? -4.652 12.062 -1.604 1 91.81 76 GLN A CA 1
ATOM 563 C C . GLN A 1 76 ? -4.383 12.836 -0.321 1 91.81 76 GLN A C 1
ATOM 565 O O . GLN A 1 76 ? -4.777 14 -0.2 1 91.81 76 GLN A O 1
ATOM 570 N N . ILE A 1 77 ? -3.693 12.25 0.546 1 94.19 77 ILE A N 1
ATOM 571 C CA . ILE A 1 77 ? -3.471 12.945 1.811 1 94.19 77 ILE A CA 1
ATOM 572 C C . ILE A 1 77 ? -2.404 14.023 1.626 1 94.19 77 ILE A C 1
ATOM 574 O O . ILE A 1 77 ? -1.409 13.812 0.932 1 94.19 77 ILE A O 1
ATOM 578 N N . LYS A 1 78 ? -2.678 15.156 2.211 1 96.12 78 LYS A N 1
ATOM 579 C CA . LYS A 1 78 ? -1.746 16.281 2.223 1 96.12 78 LYS A CA 1
ATOM 580 C C . LYS A 1 78 ? -1.056 16.406 3.578 1 96.12 78 LYS A C 1
ATOM 582 O O . LYS A 1 78 ? -1.465 15.766 4.551 1 96.12 78 LYS A O 1
ATOM 587 N N . VAL A 1 79 ? 0.025 17.266 3.578 1 97.12 79 VAL A N 1
ATOM 588 C CA . VAL A 1 79 ? 0.774 17.469 4.812 1 97.12 79 VAL A CA 1
ATOM 589 C C . VAL A 1 79 ? -0.168 17.969 5.91 1 97.12 79 VAL A C 1
ATOM 591 O O . VAL A 1 79 ? -0.092 17.5 7.051 1 97.12 79 VAL A O 1
ATOM 594 N N . GLU A 1 80 ? -1.135 18.812 5.594 1 96.88 80 GLU A N 1
ATOM 595 C CA . GLU A 1 80 ? -2.055 19.375 6.574 1 96.88 80 GLU A CA 1
ATOM 596 C C . GLU A 1 80 ? -3.029 18.328 7.094 1 96.88 80 GLU A C 1
ATOM 598 O O . GLU A 1 80 ? -3.713 18.547 8.094 1 96.88 80 GLU A O 1
ATOM 603 N N . ASP A 1 81 ? -3.145 17.281 6.379 1 96.88 81 ASP A N 1
ATOM 604 C CA . ASP A 1 81 ? -4.051 16.203 6.801 1 96.88 81 ASP A CA 1
ATOM 605 C C . ASP A 1 81 ? -3.428 15.367 7.91 1 96.88 81 ASP A C 1
ATOM 607 O O . ASP A 1 81 ? -4.086 14.492 8.477 1 96.88 81 ASP A O 1
ATOM 611 N N . VAL A 1 82 ? -2.195 15.516 8.172 1 97.25 82 VAL A N 1
ATOM 612 C CA . VAL A 1 82 ? -1.48 14.945 9.312 1 97.25 82 VAL A CA 1
ATOM 613 C C . VAL A 1 82 ? -1.197 16.031 10.344 1 97.25 82 VAL A C 1
ATOM 615 O O . VAL A 1 82 ? -0.321 16.875 10.141 1 97.25 82 VAL A O 1
ATOM 618 N N . TYR A 1 83 ? -1.89 16 11.438 1 96.12 83 TYR A N 1
ATOM 619 C CA . TYR A 1 83 ? -1.764 17.125 12.359 1 96.12 83 TYR A CA 1
ATOM 620 C C . TYR A 1 83 ? -1.825 16.656 13.805 1 96.12 83 TYR A C 1
ATOM 622 O O . TYR A 1 83 ? -2.326 15.57 14.094 1 96.12 83 TYR A O 1
ATOM 630 N N . VAL A 1 84 ? -1.235 17.422 14.633 1 93.69 84 VAL A N 1
ATOM 631 C CA . VAL A 1 84 ? -1.176 17.078 16.047 1 93.69 84 VAL A CA 1
ATOM 632 C C . VAL A 1 84 ? -2.285 17.812 16.797 1 93.69 84 VAL A C 1
ATOM 634 O O . VAL A 1 84 ? -2.473 19.016 16.625 1 93.69 84 VAL A O 1
ATOM 637 N N . GLN A 1 85 ? -3.07 17.109 17.484 1 92.06 85 GLN A N 1
ATOM 638 C CA . GLN A 1 85 ? -4.059 17.641 18.422 1 92.06 85 GLN A CA 1
ATOM 639 C C . GLN A 1 85 ? -3.834 17.109 19.828 1 92.06 85 GLN A C 1
ATOM 641 O O . GLN A 1 85 ? -3.912 15.891 20.047 1 92.06 85 GLN A O 1
ATOM 646 N N . GLY A 1 86 ? -3.619 18.078 20.766 1 91.25 86 GLY A N 1
ATOM 647 C CA . GLY A 1 86 ? -3.156 17.625 22.078 1 91.25 86 GLY A CA 1
ATOM 648 C C . GLY A 1 86 ? -1.806 16.938 22.031 1 91.25 86 GLY A C 1
ATOM 649 O O . GLY A 1 86 ? -0.831 17.516 21.531 1 91.25 86 GLY A O 1
ATOM 650 N N . ARG A 1 87 ? -1.739 15.68 22.438 1 90.44 87 ARG A N 1
ATOM 651 C CA . ARG A 1 87 ? -0.475 14.953 22.438 1 90.44 87 ARG A CA 1
ATOM 652 C C . ARG A 1 87 ? -0.492 13.812 21.422 1 90.44 87 ARG A C 1
ATOM 654 O O . ARG A 1 87 ? 0.338 12.898 21.5 1 90.44 87 ARG A O 1
ATOM 661 N N . ARG A 1 88 ? -1.526 13.984 20.5 1 93.25 88 ARG A N 1
ATOM 662 C CA . ARG A 1 88 ? -1.645 12.875 19.562 1 93.25 88 ARG A CA 1
ATOM 663 C C . ARG A 1 88 ? -1.673 13.375 18.109 1 93.25 88 ARG A C 1
ATOM 665 O O . ARG A 1 88 ? -2.25 14.422 17.828 1 93.25 88 ARG A O 1
ATOM 672 N N . THR A 1 89 ? -1.049 12.625 17.344 1 95.88 89 THR A N 1
ATOM 673 C CA . THR A 1 89 ? -1.12 12.898 15.922 1 95.88 89 THR A CA 1
ATOM 674 C C . THR A 1 89 ? -2.414 12.344 15.328 1 95.88 89 THR A C 1
ATOM 676 O O . THR A 1 89 ? -2.809 11.219 15.633 1 95.88 89 THR A O 1
ATOM 679 N N . TRP A 1 90 ? -3.121 13.172 14.555 1 96.75 90 TRP A N 1
ATOM 680 C CA . TRP A 1 90 ? -4.363 12.805 13.883 1 96.75 90 TRP A CA 1
ATOM 681 C C . TRP A 1 90 ? -4.176 12.797 12.367 1 96.75 90 TRP A C 1
ATOM 683 O O . TRP A 1 90 ? -3.338 13.531 11.836 1 96.75 90 TRP A O 1
ATOM 693 N N . ILE A 1 91 ? -4.965 11.898 11.719 1 96.81 91 ILE A N 1
ATOM 694 C CA . ILE A 1 91 ? -4.965 11.828 10.258 1 96.81 91 ILE A CA 1
ATOM 695 C C . ILE A 1 91 ? -6.379 12.055 9.734 1 96.81 91 ILE A C 1
ATOM 697 O O . ILE A 1 91 ? -7.348 11.516 10.281 1 96.81 91 ILE A O 1
ATOM 701 N N . ARG A 1 92 ? -6.438 12.922 8.789 1 95.69 92 ARG A N 1
ATOM 702 C CA . ARG A 1 92 ? -7.691 13.156 8.078 1 95.69 92 ARG A CA 1
ATOM 703 C C . ARG A 1 92 ? -7.695 12.461 6.723 1 95.69 92 ARG A C 1
ATOM 705 O O . ARG A 1 92 ? -6.801 12.68 5.902 1 95.69 92 ARG A O 1
ATOM 712 N N . LEU A 1 93 ? -8.664 11.547 6.5 1 92.81 93 LEU A N 1
ATOM 713 C CA . LEU A 1 93 ? -8.805 10.797 5.258 1 92.81 93 LEU A CA 1
ATOM 714 C C . LEU A 1 93 ? -10.133 11.109 4.578 1 92.81 93 LEU A C 1
ATOM 716 O O . LEU A 1 93 ? -11.133 11.383 5.254 1 92.81 93 LEU A O 1
ATOM 720 N N . TYR A 1 94 ? -10.117 11.156 3.23 1 87.25 94 TYR A N 1
ATOM 721 C CA . TYR A 1 94 ? -11.312 11.383 2.428 1 87.25 94 TYR A CA 1
ATOM 722 C C . TYR A 1 94 ? -11.641 10.156 1.579 1 87.25 94 TYR A C 1
ATOM 724 O O . TYR A 1 94 ? -10.914 9.836 0.639 1 87.25 94 TYR A O 1
ATOM 732 N N . GLU A 1 95 ? -12.562 9.281 1.977 1 77.38 95 GLU A N 1
ATOM 733 C CA . GLU A 1 95 ? -12.938 8.109 1.186 1 77.38 95 GLU A CA 1
ATOM 734 C C . GLU A 1 95 ? -14.289 8.32 0.512 1 77.38 95 GLU A C 1
ATOM 736 O O . GLU A 1 95 ? -15.133 9.07 1.011 1 77.38 95 GLU A O 1
ATOM 741 N N . LYS A 1 96 ? -14.336 7.871 -0.715 1 65.5 96 LYS A N 1
ATOM 742 C CA . LYS A 1 96 ? -15.57 8.039 -1.485 1 65.5 96 LYS A CA 1
ATOM 743 C C . LYS A 1 96 ? -16.781 7.625 -0.669 1 65.5 96 LYS A C 1
ATOM 745 O O . LYS A 1 96 ? -16.797 6.551 -0.063 1 65.5 96 LYS A O 1
ATOM 750 N N . GLY A 1 97 ? -17.734 8.43 -0.946 1 63.12 97 GLY A N 1
ATOM 751 C CA . GLY A 1 97 ? -19.031 8.172 -0.322 1 63.12 97 GLY A CA 1
ATOM 752 C C . GLY A 1 97 ? -19.031 8.445 1.17 1 63.12 97 GLY A C 1
ATOM 753 O O . GLY A 1 97 ? -20.094 8.562 1.782 1 63.12 97 GLY A O 1
ATOM 754 N N . GLU A 1 98 ? -17.812 8.102 1.697 1 62.44 98 GLU A N 1
ATOM 755 C CA . GLU A 1 98 ? -17.781 8.383 3.129 1 62.44 98 GLU A CA 1
ATOM 756 C C . GLU A 1 98 ? -17.25 9.789 3.402 1 62.44 98 GLU A C 1
ATOM 758 O O . GLU A 1 98 ? -16.469 10.328 2.615 1 62.44 98 GLU A O 1
ATOM 763 N N . LYS A 1 99 ? -17.891 10.562 4.191 1 67.94 99 LYS A N 1
ATOM 764 C CA . LYS A 1 99 ? -17.453 11.867 4.691 1 67.94 99 LYS A CA 1
ATOM 765 C C . LYS A 1 99 ? -16.016 11.805 5.195 1 67.94 99 LYS A C 1
ATOM 767 O O . LYS A 1 99 ? -15.414 10.727 5.242 1 67.94 99 LYS A O 1
ATOM 772 N N . ARG A 1 100 ? -15.508 12.875 5.621 1 81.69 100 ARG A N 1
ATOM 773 C CA . ARG A 1 100 ? -14.234 13.117 6.297 1 81.69 100 ARG A CA 1
A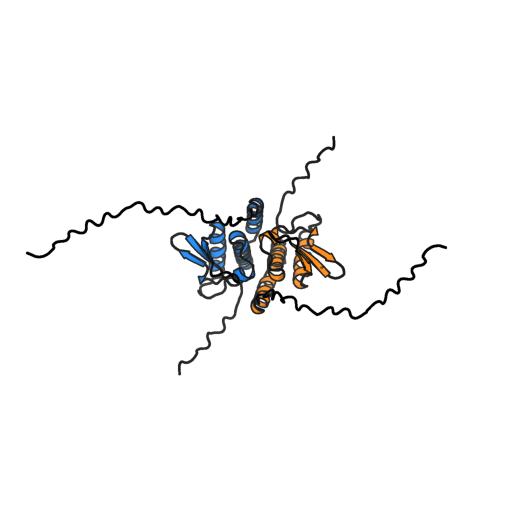TOM 774 C C . ARG A 1 100 ? -14.117 12.266 7.562 1 81.69 100 ARG A C 1
ATOM 776 O O . ARG A 1 100 ? -15.031 12.25 8.383 1 81.69 100 ARG A O 1
ATOM 783 N N . HIS A 1 101 ? -13.109 11.391 7.484 1 87.06 101 HIS A N 1
ATOM 784 C CA . HIS A 1 101 ? -12.836 10.57 8.664 1 87.06 101 HIS A CA 1
ATOM 785 C C . HIS A 1 101 ? -11.531 10.977 9.328 1 87.06 101 HIS A C 1
ATOM 787 O O . HIS A 1 101 ? -10.484 11.016 8.672 1 87.06 101 HIS A O 1
ATOM 793 N N . GLU A 1 102 ? -11.648 11.438 10.531 1 93 102 GLU A N 1
ATOM 794 C CA . GLU A 1 102 ? -10.469 11.758 11.32 1 93 102 GLU A CA 1
ATOM 795 C C . GLU A 1 102 ? -10.219 10.695 12.391 1 93 102 GLU A C 1
ATOM 797 O O . GLU A 1 102 ? -11.148 10.25 13.062 1 93 102 G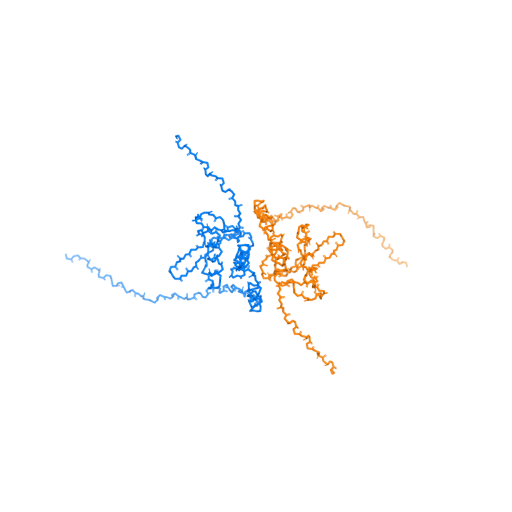LU A O 1
ATOM 802 N N . MET A 1 103 ? -8.938 10.289 12.461 1 93.69 103 MET A N 1
ATOM 803 C CA . MET A 1 103 ? -8.594 9.266 13.453 1 93.69 103 MET A CA 1
ATOM 804 C C . MET A 1 103 ? -7.211 9.523 14.039 1 93.69 103 MET A C 1
ATOM 806 O O . MET A 1 103 ? -6.34 10.078 13.367 1 93.69 103 MET A O 1
ATOM 810 N N . PRO A 1 104 ? -7.094 9.195 15.344 1 94.75 104 PRO A N 1
ATOM 811 C CA . PRO A 1 104 ? -5.742 9.273 15.914 1 94.75 104 PRO A CA 1
ATOM 812 C C . PRO A 1 104 ? -4.797 8.227 15.328 1 94.75 104 PRO A C 1
ATOM 814 O O . PRO A 1 104 ? -5.23 7.129 14.969 1 94.75 104 PRO A O 1
ATOM 817 N N . CYS A 1 105 ? -3.555 8.562 15.312 1 93.06 105 CYS A N 1
ATOM 818 C CA . CYS A 1 105 ? -2.551 7.68 14.734 1 93.06 105 CYS A CA 1
ATOM 819 C C . CYS A 1 105 ? -1.997 6.719 15.773 1 93.06 105 CYS A C 1
ATOM 821 O O . CYS A 1 105 ? -1.747 7.113 16.922 1 93.06 105 CYS A O 1
ATOM 823 N N . HIS A 1 106 ? -1.907 5.469 15.344 1 92 106 HIS A N 1
ATOM 824 C CA . HIS A 1 106 ? -1.041 4.555 16.078 1 92 106 HIS A CA 1
ATOM 825 C C . HIS A 1 106 ? 0.373 5.117 16.203 1 92 106 HIS A C 1
ATOM 827 O O . HIS A 1 106 ? 0.858 5.789 15.289 1 92 106 HIS A O 1
ATOM 833 N N . HIS A 1 107 ? 1.073 4.82 17.312 1 94 107 HIS A N 1
ATOM 834 C CA . HIS A 1 107 ? 2.387 5.398 17.578 1 94 107 HIS A CA 1
ATOM 835 C C . HIS A 1 107 ? 3.363 5.074 16.438 1 94 107 HIS A C 1
ATOM 837 O O . HIS A 1 107 ? 4.172 5.918 16.062 1 94 107 HIS A O 1
ATOM 843 N N . ASN A 1 108 ? 3.346 3.859 15.914 1 95.31 108 ASN A N 1
ATOM 844 C CA . ASN A 1 108 ? 4.223 3.494 14.805 1 95.31 108 ASN A CA 1
ATOM 845 C C . ASN A 1 108 ? 3.932 4.332 13.562 1 95.31 108 ASN A C 1
ATOM 847 O O . ASN A 1 108 ? 4.855 4.793 12.898 1 95.31 108 ASN A O 1
ATOM 851 N N . LEU A 1 109 ? 2.695 4.484 13.297 1 95.94 109 LEU A N 1
ATOM 852 C CA . LEU A 1 109 ? 2.322 5.273 12.125 1 95.94 109 LEU A CA 1
ATOM 853 C C . LEU A 1 109 ? 2.764 6.727 12.281 1 95.94 109 LEU A C 1
ATOM 855 O O . LEU A 1 109 ? 3.223 7.348 11.32 1 95.94 109 LEU A O 1
ATOM 859 N N . ASP A 1 110 ? 2.576 7.215 13.469 1 96.88 110 ASP A N 1
ATOM 860 C CA . ASP A 1 110 ? 3.064 8.555 13.781 1 96.88 110 ASP A CA 1
ATOM 861 C C . ASP A 1 110 ? 4.539 8.703 13.422 1 96.88 110 ASP A C 1
ATOM 863 O O . ASP A 1 110 ? 4.922 9.641 12.711 1 96.88 110 ASP A O 1
ATOM 867 N N . GLU A 1 111 ? 5.285 7.793 13.859 1 97.62 111 GLU A N 1
ATOM 868 C CA . GLU A 1 111 ? 6.723 7.805 13.594 1 97.62 111 GLU A CA 1
ATOM 869 C C . GLU A 1 111 ? 7.004 7.711 12.094 1 97.62 111 GLU A C 1
ATOM 871 O O . GLU A 1 111 ? 7.828 8.453 11.562 1 97.62 111 GLU A O 1
ATOM 876 N N . TYR A 1 112 ? 6.344 6.797 11.359 1 98 112 TYR A N 1
ATOM 877 C CA . TYR A 1 112 ? 6.57 6.59 9.93 1 98 112 TYR A CA 1
ATOM 878 C C . TYR A 1 112 ? 6.258 7.855 9.141 1 98 112 TYR A C 1
ATOM 880 O O . TYR A 1 112 ? 7.035 8.266 8.281 1 98 112 TYR A O 1
ATOM 888 N N . LEU A 1 113 ? 5.094 8.469 9.453 1 98.12 113 LEU A N 1
ATOM 889 C CA . LEU A 1 113 ? 4.637 9.641 8.711 1 98.12 113 LEU A CA 1
ATOM 890 C C . LEU A 1 113 ? 5.559 10.836 8.953 1 98.12 113 LEU A C 1
ATOM 892 O O . LEU A 1 113 ? 5.961 11.516 8.008 1 98.12 113 LEU A O 1
ATOM 896 N N . HIS A 1 114 ? 5.949 11.055 10.164 1 97.94 114 HIS A N 1
ATOM 897 C CA . HIS A 1 114 ? 6.781 12.219 10.469 1 97.94 114 HIS A CA 1
ATOM 898 C C . HIS A 1 114 ? 8.203 12.023 9.961 1 97.94 114 HIS A C 1
ATOM 900 O O . HIS A 1 114 ? 8.844 12.977 9.5 1 97.94 114 HIS A O 1
ATOM 906 N N . ALA A 1 115 ? 8.727 10.812 10.062 1 98.44 115 ALA A N 1
ATOM 907 C CA . ALA A 1 115 ? 10.047 10.547 9.5 1 98.44 115 ALA A CA 1
ATOM 908 C C . ALA A 1 115 ? 10.07 10.859 8.008 1 98.44 115 ALA A C 1
ATOM 910 O O . ALA A 1 115 ? 11.031 11.453 7.508 1 98.44 115 ALA A O 1
ATOM 911 N N . TYR A 1 116 ? 9.016 10.516 7.297 1 98.62 116 TYR A N 1
ATOM 912 C CA . TYR A 1 116 ? 8.945 10.758 5.859 1 98.62 116 TYR A CA 1
ATOM 913 C C . TYR A 1 116 ? 8.758 12.234 5.559 1 98.62 116 TYR A C 1
ATOM 915 O O . TYR A 1 116 ? 9.5 12.812 4.766 1 98.62 116 TYR A O 1
ATOM 923 N N . ILE A 1 117 ? 7.793 12.844 6.23 1 97.75 117 ILE A N 1
ATOM 924 C CA . ILE A 1 117 ? 7.465 14.242 5.969 1 97.75 117 ILE A CA 1
ATOM 925 C C . ILE A 1 117 ? 8.68 15.117 6.258 1 97.75 117 ILE A C 1
ATOM 927 O O . ILE A 1 117 ? 9.008 16.016 5.473 1 97.75 117 ILE A O 1
ATOM 931 N N . ASN A 1 118 ? 9.344 14.836 7.406 1 97.75 118 ASN A N 1
ATOM 932 C CA . ASN A 1 118 ? 10.539 15.594 7.762 1 97.75 118 ASN A CA 1
ATOM 933 C C . ASN A 1 118 ? 11.695 15.289 6.812 1 97.75 118 ASN A C 1
ATOM 935 O O . ASN A 1 118 ? 12.391 16.203 6.363 1 97.75 118 ASN A O 1
ATOM 939 N N . GLY A 1 119 ? 11.898 14.008 6.477 1 97.5 119 GLY A N 1
ATOM 940 C CA . GLY A 1 119 ? 12.969 13.617 5.57 1 97.5 119 GLY A CA 1
ATOM 941 C C . GLY A 1 119 ? 12.805 14.188 4.176 1 97.5 119 GLY A C 1
ATOM 942 O O . GLY A 1 119 ? 13.797 14.539 3.527 1 97.5 119 GLY A O 1
ATOM 943 N N . ALA A 1 120 ? 11.609 14.258 3.73 1 96.69 120 ALA A N 1
ATOM 944 C CA . ALA A 1 120 ? 11.312 14.766 2.395 1 96.69 120 ALA A CA 1
ATOM 945 C C . ALA A 1 120 ? 11.227 16.297 2.398 1 96.69 120 ALA A C 1
ATOM 947 O O . ALA A 1 120 ? 11.055 16.906 1.347 1 96.69 120 ALA A O 1
ATOM 948 N N . LYS A 1 121 ? 11.289 16.875 3.551 1 97 121 LYS A N 1
ATOM 949 C CA . LYS A 1 121 ? 11.219 18.328 3.727 1 97 121 LYS A CA 1
ATOM 950 C C . LYS A 1 121 ? 9.922 18.891 3.141 1 97 121 LYS A C 1
ATOM 952 O O . LYS A 1 121 ? 9.945 19.875 2.408 1 97 121 LYS A O 1
ATOM 957 N N . LEU A 1 122 ? 8.875 18.156 3.404 1 95.75 122 LEU A N 1
ATOM 958 C CA . LEU A 1 122 ? 7.566 18.641 3.002 1 95.75 122 LEU A CA 1
ATOM 959 C C . LEU A 1 122 ? 7.078 19.734 3.959 1 95.75 122 LEU A C 1
ATOM 961 O O . LEU A 1 122 ? 6.527 19.422 5.02 1 95.75 122 LEU A O 1
ATOM 965 N N . THR A 1 123 ? 7.148 20.984 3.549 1 94 123 THR A N 1
ATOM 966 C CA . THR A 1 123 ? 6.863 22.094 4.461 1 94 123 THR A CA 1
ATOM 967 C C . THR A 1 123 ? 5.555 22.781 4.09 1 94 123 THR A C 1
ATOM 969 O O . THR A 1 123 ? 4.949 23.469 4.918 1 94 123 THR A O 1
ATOM 972 N N . GLU A 1 124 ? 5.145 22.609 2.871 1 94.75 124 GLU A N 1
ATOM 973 C CA . GLU A 1 124 ? 3.91 23.25 2.432 1 94.75 124 GLU A CA 1
ATOM 974 C C . GLU A 1 124 ? 2.688 22.469 2.893 1 94.75 124 GLU A C 1
ATOM 976 O O . GLU A 1 124 ? 2.561 21.281 2.598 1 94.75 124 GLU A O 1
ATOM 981 N N . ALA A 1 125 ? 1.748 23.109 3.529 1 95.31 125 ALA A N 1
ATOM 982 C CA . ALA A 1 125 ? 0.571 22.469 4.117 1 95.31 125 ALA A CA 1
ATOM 983 C C . ALA A 1 125 ? -0.255 21.75 3.055 1 95.31 125 ALA A C 1
ATOM 985 O O . ALA A 1 125 ? -0.79 20.672 3.299 1 95.31 125 ALA A O 1
ATOM 986 N N . ARG A 1 126 ? -0.255 22.297 1.895 1 94.81 126 ARG A N 1
ATOM 987 C CA . ARG A 1 126 ? -1.142 21.766 0.864 1 94.81 126 ARG A CA 1
ATOM 988 C C . ARG A 1 126 ? -0.401 20.781 -0.049 1 94.81 126 ARG A C 1
ATOM 990 O O . ARG A 1 126 ? -0.979 20.266 -1 1 94.81 126 ARG A O 1
ATOM 997 N N . ALA A 1 127 ? 0.846 20.5 0.262 1 94.44 127 ALA A N 1
ATOM 998 C CA . ALA A 1 127 ? 1.604 19.531 -0.522 1 94.44 127 ALA A CA 1
ATOM 999 C C . ALA A 1 127 ? 1.087 18.109 -0.29 1 94.44 127 ALA A C 1
ATOM 1001 O O . ALA A 1 127 ? 0.796 17.719 0.846 1 94.44 127 ALA A O 1
ATOM 1002 N N . PHE A 1 128 ? 0.895 17.391 -1.403 1 94.38 128 PHE A N 1
ATOM 1003 C CA . PHE A 1 128 ? 0.559 15.984 -1.274 1 94.38 128 PHE A CA 1
ATOM 1004 C C . PHE A 1 128 ? 1.735 15.195 -0.709 1 94.38 128 PHE A C 1
ATOM 1006 O O . PHE A 1 128 ? 2.885 15.43 -1.085 1 94.38 128 PHE A O 1
ATOM 1013 N N . CYS A 1 129 ? 1.403 14.297 0.148 1 96.25 129 CYS A N 1
ATOM 1014 C CA . CYS A 1 129 ? 2.473 13.594 0.848 1 96.25 129 CYS A CA 1
ATOM 1015 C C . CYS A 1 129 ? 3.168 12.602 -0.074 1 96.25 129 CYS A C 1
ATOM 1017 O O . CYS A 1 129 ? 4.398 12.508 -0.081 1 96.25 129 CYS A O 1
ATOM 1019 N N . PHE A 1 130 ? 2.385 11.898 -1.007 1 96.5 130 PHE A N 1
ATOM 1020 C CA . PHE A 1 130 ? 2.977 10.711 -1.606 1 96.5 130 PHE A CA 1
ATOM 1021 C C . PHE A 1 130 ? 3.078 10.859 -3.119 1 96.5 130 PHE A C 1
ATOM 1023 O O . PHE A 1 130 ? 3.713 10.039 -3.789 1 96.5 130 PHE A O 1
ATOM 1030 N N . VAL A 1 131 ? 2.432 11.875 -3.645 1 92.44 131 VAL A N 1
ATOM 1031 C CA . VAL A 1 131 ? 2.484 12.078 -5.09 1 92.44 131 VAL A CA 1
ATOM 1032 C C . VAL A 1 131 ? 2.846 13.531 -5.391 1 92.44 131 VAL A C 1
ATOM 1034 O O . VAL A 1 131 ? 2.623 14.422 -4.566 1 92.44 131 VAL A O 1
ATOM 1037 N N . LEU A 1 132 ? 3.547 13.664 -6.449 1 81.69 132 LEU A N 1
ATOM 1038 C CA . LEU A 1 132 ? 3.908 15.008 -6.875 1 81.69 132 LEU A CA 1
ATOM 1039 C C . LEU A 1 132 ? 2.844 15.594 -7.793 1 81.69 132 LEU A C 1
ATOM 1041 O O . LEU A 1 132 ? 2.463 14.969 -8.789 1 81.69 132 LEU A O 1
ATOM 1045 N N . ARG A 1 133 ? 1.991 16.391 -7.297 1 72.88 133 ARG A N 1
ATOM 1046 C CA . ARG A 1 133 ? 1.041 17.094 -8.148 1 72.88 133 ARG A CA 1
ATOM 1047 C C . ARG A 1 133 ? 1.443 18.562 -8.328 1 72.88 133 ARG A C 1
ATOM 1049 O O . ARG A 1 133 ? 1.982 19.172 -7.402 1 72.88 133 ARG A O 1
ATOM 1056 N N . HIS A 1 134 ? 1.833 18.812 -9.555 1 54.75 134 HIS A N 1
ATOM 1057 C CA . HIS A 1 134 ? 2.08 20.234 -9.828 1 54.75 134 HIS A CA 1
ATOM 1058 C C . HIS A 1 134 ? 0.856 21.078 -9.492 1 54.75 134 HIS A C 1
ATOM 1060 O O . HIS A 1 134 ? -0.246 20.797 -9.977 1 54.75 134 HIS A O 1
ATOM 1066 N N . VAL A 1 135 ? 0.715 21.297 -8.32 1 48.56 135 VAL A N 1
ATOM 1067 C CA . VAL A 1 135 ? -0.366 22.219 -8.008 1 48.56 135 VAL A CA 1
ATOM 1068 C C . VAL A 1 135 ? -0.253 23.469 -8.891 1 48.56 135 VAL A C 1
ATOM 1070 O O . VAL A 1 135 ? 0.801 24.094 -8.938 1 48.56 135 VAL A O 1
ATOM 1073 N N . ALA A 1 136 ? -1.012 23.375 -10.031 1 47.62 136 ALA A N 1
ATOM 1074 C CA . ALA A 1 136 ? -1.101 24.609 -10.82 1 47.62 136 ALA A CA 1
ATOM 1075 C C . ALA A 1 136 ? -1.261 25.828 -9.914 1 47.62 136 ALA A C 1
ATOM 1077 O O . ALA A 1 136 ? -1.932 25.766 -8.883 1 47.62 136 ALA A O 1
ATOM 1078 N N . PRO A 1 137 ? -0.319 26.672 -9.992 1 42.59 137 PRO A N 1
ATOM 1079 C CA . PRO A 1 137 ? -0.511 27.938 -9.273 1 42.59 137 PRO A CA 1
ATOM 1080 C C . PRO A 1 137 ? -1.949 28.453 -9.352 1 42.59 137 PRO A C 1
ATOM 1082 O O . PRO A 1 137 ? -2.656 28.172 -10.32 1 42.59 137 PRO A O 1
ATOM 1085 N N . ALA A 1 138 ? -2.646 28.406 -8.281 1 43.88 138 ALA A N 1
ATOM 1086 C CA . ALA A 1 138 ? -3.924 29.109 -8.281 1 43.88 138 ALA A CA 1
ATOM 1087 C C . ALA A 1 138 ? -3.918 30.25 -9.305 1 43.88 138 ALA A C 1
ATOM 1089 O O . ALA A 1 138 ? -2.959 31.016 -9.375 1 43.88 138 ALA A O 1
ATOM 1090 N N . SER A 1 139 ? -4.488 29.953 -10.422 1 41.72 139 SER A N 1
ATOM 1091 C CA . SER A 1 139 ? -4.676 31.094 -11.297 1 41.72 139 SER A CA 1
ATOM 1092 C C . SER A 1 139 ? -4.953 32.375 -10.484 1 41.72 139 SER A C 1
ATOM 1094 O O . SER A 1 139 ? -5.738 32.344 -9.539 1 41.72 139 SER A O 1
ATOM 1096 N N . PHE A 1 140 ? -3.982 33.281 -10.32 1 39.28 140 PHE A N 1
ATOM 1097 C CA . PHE A 1 140 ? -4.148 34.625 -9.852 1 39.28 140 PHE A CA 1
ATOM 1098 C C . PHE A 1 140 ? -5.438 35.25 -10.398 1 39.28 140 PHE A C 1
ATOM 1100 O O . PHE A 1 140 ? -5.535 35.531 -11.586 1 39.28 140 PHE A O 1
ATOM 1107 N N . GLN A 1 141 ? -6.609 34.719 -10.133 1 38.91 141 GLN A N 1
ATOM 1108 C CA . GLN A 1 141 ? -7.75 35.562 -10.484 1 38.91 141 GLN A CA 1
ATOM 1109 C C . GLN A 1 141 ? -7.527 37 -10.023 1 38.91 141 GLN A C 1
ATOM 1111 O O . GLN A 1 141 ? -7.352 37.281 -8.836 1 38.91 141 GLN A O 1
ATOM 1116 N N . ILE A 1 142 ? -6.789 37.781 -10.766 1 36.59 142 ILE A N 1
ATOM 1117 C CA . ILE A 1 142 ? -6.758 39.25 -10.727 1 36.59 142 ILE A CA 1
ATOM 1118 C C . ILE A 1 142 ? -8.164 39.781 -10.477 1 36.59 142 ILE A C 1
ATOM 1120 O O . ILE A 1 142 ? -9.078 39.562 -11.281 1 36.59 142 ILE A O 1
ATOM 1124 N N . ALA A 1 143 ? -8.562 39.812 -9.234 1 37.56 143 ALA A N 1
ATOM 1125 C CA . ALA A 1 143 ? -9.656 40.719 -8.922 1 37.56 143 ALA A CA 1
ATOM 1126 C C . ALA A 1 143 ? -9.57 42 -9.742 1 37.56 143 ALA A C 1
ATOM 1128 O O . ALA A 1 143 ? -8.625 42.75 -9.602 1 37.56 143 ALA A O 1
ATOM 1129 N N . ARG A 1 144 ? -10.023 41.938 -11.031 1 31.5 144 ARG A N 1
ATOM 1130 C CA . ARG A 1 144 ? -10.492 43.219 -11.531 1 31.5 144 ARG A CA 1
ATOM 1131 C C . ARG A 1 144 ? -11.789 43.625 -10.852 1 31.5 144 ARG A C 1
ATOM 1133 O O . ARG A 1 144 ? -12.602 42.781 -10.492 1 31.5 144 ARG A O 1
ATOM 1140 N N . MET B 1 1 ? -56.781 -50.062 -29.688 1 26.88 1 MET B N 1
ATOM 1141 C CA . MET B 1 1 ? -56.938 -48.875 -30.516 1 26.88 1 MET B CA 1
ATOM 1142 C C . MET B 1 1 ? -56.469 -47.625 -29.75 1 26.88 1 MET B C 1
ATOM 1144 O O . MET B 1 1 ? -57.125 -47.188 -28.812 1 26.88 1 MET B O 1
ATOM 1148 N N . LEU B 1 2 ? -55.125 -47.438 -29.344 1 29.53 2 LEU B N 1
ATOM 1149 C CA . LEU B 1 2 ? -54.125 -46.781 -28.5 1 29.53 2 LEU B CA 1
ATOM 1150 C C . LEU B 1 2 ? -54 -45.312 -28.891 1 29.53 2 LEU B C 1
ATOM 1152 O O . LEU B 1 2 ? -53.75 -45 -30.047 1 29.53 2 LEU B O 1
ATOM 1156 N N . PHE B 1 3 ? -54.594 -44.281 -28.109 1 27.83 3 PHE B N 1
ATOM 1157 C CA . PHE B 1 3 ? -54.875 -42.844 -28.125 1 27.83 3 PHE B CA 1
ATOM 1158 C C . PHE B 1 3 ? -53.625 -42.062 -28.5 1 27.83 3 PHE B C 1
ATOM 1160 O O . PHE B 1 3 ? -52.656 -42 -27.734 1 27.83 3 PHE B O 1
ATOM 1167 N N . ASP B 1 4 ? -53.156 -41.938 -29.781 1 29.28 4 ASP B N 1
ATOM 1168 C CA . ASP B 1 4 ? -52.125 -41.219 -30.562 1 29.28 4 ASP B CA 1
ATOM 1169 C C . ASP B 1 4 ? -52.312 -39.719 -30.469 1 29.28 4 ASP B C 1
ATOM 1171 O O . ASP B 1 4 ? -52.906 -39.094 -31.359 1 29.28 4 ASP B O 1
ATOM 1175 N N . TRP B 1 5 ? -52.781 -39.188 -29.266 1 30.19 5 TRP B N 1
ATOM 1176 C CA . TRP B 1 5 ? -53.094 -37.781 -29.234 1 30.19 5 TRP B CA 1
ATOM 1177 C C . TRP B 1 5 ? -51.906 -36.938 -29.688 1 30.19 5 TRP B C 1
ATOM 1179 O O . TRP B 1 5 ? -50.812 -37.062 -29.141 1 30.19 5 TRP B O 1
ATOM 1189 N N . LEU B 1 6 ? -51.719 -36.594 -30.938 1 28.06 6 LEU B N 1
ATOM 1190 C CA . LEU B 1 6 ? -50.844 -35.844 -31.828 1 28.06 6 LEU B CA 1
ATOM 1191 C C . LEU B 1 6 ? -50.781 -34.375 -31.406 1 28.06 6 LEU B C 1
ATOM 1193 O O . LEU B 1 6 ? -51.719 -33.625 -31.656 1 28.06 6 LEU B O 1
ATOM 1197 N N . VAL B 1 7 ? -50.688 -34.031 -30.062 1 28.58 7 VAL B N 1
ATOM 1198 C CA . VAL B 1 7 ? -50.781 -32.625 -29.641 1 28.58 7 VAL B CA 1
ATOM 1199 C C . VAL B 1 7 ? -49.781 -31.781 -30.422 1 28.58 7 VAL B C 1
ATOM 1201 O O . VAL B 1 7 ? -48.594 -32.125 -30.5 1 28.58 7 VAL B O 1
ATOM 1204 N N . VAL B 1 8 ? -50.125 -30.891 -31.359 1 29.95 8 VAL B N 1
ATOM 1205 C CA . VAL B 1 8 ? -49.688 -29.938 -32.375 1 29.95 8 VAL B CA 1
ATOM 1206 C C . VAL B 1 8 ? -49 -28.75 -31.688 1 29.95 8 VAL B C 1
ATOM 1208 O O . VAL B 1 8 ? -49.625 -28 -30.938 1 29.95 8 VAL B O 1
ATOM 1211 N N . GLY B 1 9 ? -47.719 -28.844 -31.109 1 27.48 9 GLY B N 1
ATOM 1212 C CA . GLY B 1 9 ? -46.844 -27.984 -30.344 1 27.48 9 GLY B CA 1
ATOM 1213 C C . GLY B 1 9 ? -46.438 -26.719 -31.094 1 27.48 9 GLY B C 1
ATOM 1214 O O . GLY B 1 9 ? -45.625 -26.766 -32 1 27.48 9 GLY B O 1
ATOM 1215 N N . GLN B 1 10 ? -47.375 -25.875 -31.453 1 27.72 10 GLN B N 1
ATOM 1216 C CA . GLN B 1 10 ? -47.094 -24.641 -32.188 1 27.72 10 GLN B CA 1
ATOM 1217 C C . GLN B 1 10 ? -46.156 -23.734 -31.422 1 27.72 10 GLN B C 1
ATOM 1219 O O . GLN B 1 10 ? -46.406 -23.422 -30.266 1 27.72 10 GLN B O 1
ATOM 1224 N N . VAL B 1 11 ? -44.844 -23.75 -31.672 1 29.31 11 VAL B N 1
ATOM 1225 C CA . VAL B 1 11 ? -43.625 -23.109 -31.188 1 29.31 11 VAL B CA 1
ATOM 1226 C C . VAL B 1 11 ? -43.75 -21.594 -31.344 1 29.31 11 VAL B C 1
ATOM 1228 O O . VAL B 1 11 ? -43.812 -21.078 -32.469 1 29.31 11 VAL B O 1
ATOM 1231 N N . LEU B 1 12 ? -44.812 -21.047 -30.75 1 25.45 12 LEU B N 1
ATOM 1232 C CA . LEU B 1 12 ? -44.906 -19.609 -30.938 1 25.45 12 LEU B CA 1
ATOM 1233 C C . LEU B 1 12 ? -43.562 -18.922 -30.562 1 25.45 12 LEU B C 1
ATOM 1235 O O . LEU B 1 12 ? -42.969 -19.266 -29.531 1 25.45 12 LEU B O 1
ATOM 1239 N N . ALA B 1 13 ? -42.75 -18.406 -31.422 1 29.86 13 ALA B N 1
ATOM 1240 C CA . ALA B 1 13 ? -41.469 -17.734 -31.578 1 29.86 13 ALA B CA 1
ATOM 1241 C C . ALA B 1 13 ? -41.438 -16.453 -30.75 1 29.86 13 ALA B C 1
ATOM 1243 O O . ALA B 1 13 ? -40.375 -15.852 -30.578 1 29.86 13 ALA B O 1
ATOM 1244 N N . THR B 1 14 ? -42.594 -15.852 -30.516 1 30.88 14 THR B N 1
ATOM 1245 C CA . THR B 1 14 ? -42.375 -14.438 -30.25 1 30.88 14 THR B CA 1
ATOM 1246 C C . THR B 1 14 ? -41.75 -14.227 -28.875 1 30.88 14 THR B C 1
ATOM 1248 O O . THR B 1 14 ? -42.375 -14.57 -27.859 1 30.88 14 THR B O 1
ATOM 1251 N N . ASN B 1 15 ? -40.625 -14.711 -28.672 1 27.2 15 ASN B N 1
ATOM 1252 C CA . ASN B 1 15 ? -40.125 -14.5 -27.312 1 27.2 15 ASN B CA 1
ATOM 1253 C C . ASN B 1 15 ? -40.125 -13.023 -26.938 1 27.2 15 ASN B C 1
ATOM 1255 O O . ASN B 1 15 ? -39.438 -12.219 -27.562 1 27.2 15 ASN B O 1
ATOM 1259 N N . PRO B 1 16 ? -41.25 -12.453 -26.453 1 31.34 16 PRO B N 1
ATOM 1260 C CA . PRO B 1 16 ? -41.219 -11.055 -26.016 1 31.34 16 PRO B CA 1
ATOM 1261 C C . PRO B 1 16 ? -40.125 -10.766 -24.984 1 31.34 16 PRO B C 1
ATOM 1263 O O . PRO B 1 16 ? -40.281 -11.094 -23.812 1 31.34 16 PRO B O 1
ATOM 1266 N N . ALA B 1 17 ? -39.031 -11.359 -25.047 1 31 17 ALA B N 1
ATOM 1267 C CA . ALA B 1 17 ? -38.031 -10.969 -24.047 1 31 17 ALA B CA 1
ATOM 1268 C C . ALA B 1 17 ? -37.906 -9.445 -23.938 1 31 17 ALA B C 1
ATOM 1270 O O . ALA B 1 17 ? -37.438 -8.781 -24.859 1 31 17 ALA B O 1
ATOM 1271 N N . SER B 1 18 ? -38.969 -8.828 -23.594 1 28.2 18 SER B N 1
ATOM 1272 C CA . SER B 1 18 ? -38.875 -7.41 -23.25 1 28.2 18 SER B CA 1
ATOM 1273 C C . SER B 1 18 ? -37.719 -7.141 -22.297 1 28.2 18 SER B C 1
ATOM 1275 O O . SER B 1 18 ? -37.469 -7.926 -21.375 1 28.2 18 SER B O 1
ATOM 1277 N N . SER B 1 19 ? -36.688 -6.414 -22.797 1 30.62 19 SER B N 1
ATOM 1278 C CA . SER B 1 19 ? -35.438 -5.879 -22.281 1 30.62 19 SER B CA 1
ATOM 1279 C C . SER B 1 19 ? -35.625 -5.227 -20.922 1 30.62 19 SER B C 1
ATOM 1281 O O . SER B 1 19 ? -36.219 -4.148 -20.812 1 30.62 19 SER B O 1
ATOM 1283 N N . VAL B 1 20 ? -36.188 -5.895 -20.047 1 30.02 20 VAL B N 1
ATOM 1284 C CA . VAL B 1 20 ? -36.219 -5.234 -18.734 1 30.02 20 VAL B CA 1
ATOM 1285 C C . VAL B 1 20 ? -34.844 -4.637 -18.453 1 30.02 20 VAL B C 1
ATOM 1287 O O . VAL B 1 20 ? -33.812 -5.305 -18.609 1 30.02 20 VAL B O 1
ATOM 1290 N N . ARG B 1 21 ? -34.688 -3.336 -18.859 1 31.22 21 ARG B N 1
ATOM 1291 C CA . ARG B 1 21 ? -33.562 -2.482 -18.469 1 31.22 21 ARG B CA 1
ATOM 1292 C C . ARG B 1 21 ? -33.219 -2.66 -16.984 1 31.22 21 ARG B C 1
ATOM 1294 O O . ARG B 1 21 ? -34.031 -2.363 -16.125 1 31.22 21 ARG B O 1
ATOM 1301 N N . GLY B 1 22 ? -32.844 -3.799 -16.625 1 30.39 22 GLY B N 1
ATOM 1302 C CA . GLY B 1 22 ? -32.406 -3.867 -15.242 1 30.39 22 GLY B CA 1
ATOM 1303 C C . GLY B 1 22 ? -31.719 -2.605 -14.758 1 30.39 22 GLY B C 1
ATOM 1304 O O . GLY B 1 22 ? -31.234 -1.816 -15.57 1 30.39 22 GLY B O 1
ATOM 1305 N N . PRO B 1 23 ? -32.312 -2.074 -13.664 1 28.83 23 PRO B N 1
ATOM 1306 C CA . PRO B 1 23 ? -31.656 -0.85 -13.195 1 28.83 23 PRO B CA 1
ATOM 1307 C C . PRO B 1 23 ? -30.141 -0.924 -13.266 1 28.83 23 PRO B C 1
ATOM 1309 O O . PRO B 1 23 ? -29.547 -1.985 -13.031 1 28.83 23 PRO B O 1
ATOM 1312 N N . LYS B 1 24 ? -29.578 -0.38 -14.352 1 29.53 24 LYS B N 1
ATOM 1313 C CA . LYS B 1 24 ? -28.141 -0.147 -14.422 1 29.53 24 LYS B CA 1
ATOM 1314 C C . LYS B 1 24 ? -27.578 0.258 -13.062 1 29.53 24 LYS B C 1
ATOM 1316 O O . LYS B 1 24 ? -27.953 1.294 -12.508 1 29.53 24 LYS B O 1
ATOM 1321 N N . HIS B 1 25 ? -27.672 -0.744 -12.148 1 29.52 25 HIS B N 1
ATOM 1322 C CA . HIS B 1 25 ? -26.875 -0.347 -10.984 1 29.52 25 HIS B CA 1
ATOM 1323 C C . HIS B 1 25 ? -25.609 0.387 -11.414 1 29.52 25 HIS B C 1
ATOM 1325 O O . HIS B 1 25 ? -24.797 -0.156 -12.164 1 29.52 25 HIS B O 1
ATOM 1331 N N . SER B 1 26 ? -25.797 1.584 -11.711 1 29.88 26 SER B N 1
ATOM 1332 C CA . SER B 1 26 ? -24.656 2.486 -11.828 1 29.88 26 SER B CA 1
ATOM 1333 C C . SER B 1 26 ? -23.578 2.17 -10.797 1 29.88 26 SER B C 1
ATOM 1335 O O . SER B 1 26 ? -23.828 2.289 -9.594 1 29.88 26 SER B O 1
ATOM 1337 N N . VAL B 1 27 ? -23.125 0.994 -10.805 1 31.72 27 VAL B N 1
ATOM 1338 C CA . VAL B 1 27 ? -21.891 0.948 -10.023 1 31.72 27 VAL B CA 1
ATOM 1339 C C . VAL B 1 27 ? -21.125 2.252 -10.211 1 31.72 27 VAL B C 1
ATOM 1341 O O . VAL B 1 27 ? -20.672 2.566 -11.312 1 31.72 27 VAL B O 1
ATOM 1344 N N . ARG B 1 28 ? -21.578 3.291 -9.695 1 32.53 28 ARG B N 1
ATOM 1345 C CA . ARG B 1 28 ? -20.75 4.492 -9.656 1 32.53 28 ARG B CA 1
ATOM 1346 C C . ARG B 1 28 ? -19.266 4.137 -9.586 1 32.53 28 ARG B C 1
ATOM 1348 O O . ARG B 1 28 ? -18.797 3.658 -8.555 1 32.53 28 ARG B O 1
ATOM 1355 N N . LYS B 1 29 ? -18.688 3.473 -10.602 1 35.56 29 LYS B N 1
ATOM 1356 C CA . LYS B 1 29 ? -17.234 3.555 -10.781 1 35.56 29 LYS B CA 1
ATOM 1357 C C . LYS B 1 29 ? -16.688 4.875 -10.242 1 35.56 29 LYS B C 1
ATOM 1359 O O . LYS B 1 29 ? -16.984 5.941 -10.797 1 35.56 29 LYS B O 1
ATOM 1364 N N . GLY B 1 30 ? -16.891 5.168 -9.117 1 35.84 30 GLY B N 1
ATOM 1365 C CA . GLY B 1 30 ? -16.25 6.371 -8.594 1 35.84 30 GLY B CA 1
ATOM 1366 C C . GLY B 1 30 ? -14.969 6.723 -9.32 1 35.84 30 GLY B C 1
ATOM 1367 O O . GLY B 1 30 ? -14.203 5.832 -9.695 1 35.84 30 GLY B O 1
ATOM 1368 N N . LYS B 1 31 ? -14.977 7.695 -10.211 1 39.22 31 LYS B N 1
ATOM 1369 C CA . LYS B 1 31 ? -13.867 8.312 -10.93 1 39.22 31 LYS B CA 1
ATOM 1370 C C . LYS B 1 31 ? -12.602 8.344 -10.07 1 39.22 31 LYS B C 1
ATOM 1372 O O . LYS B 1 31 ? -12.477 9.172 -9.172 1 39.22 31 LYS B O 1
ATOM 1377 N N . THR B 1 32 ? -12.258 7.293 -9.508 1 42.81 32 THR B N 1
ATOM 1378 C CA . THR B 1 32 ? -10.867 7.441 -9.086 1 42.81 32 THR B CA 1
ATOM 1379 C C . THR B 1 32 ? -10.086 8.281 -10.094 1 42.81 32 THR B C 1
ATOM 1381 O O . THR B 1 32 ? -9.914 7.879 -11.25 1 42.81 32 THR B O 1
ATOM 1384 N N . PRO B 1 33 ? -9.977 9.531 -9.961 1 45.94 33 PRO B N 1
ATOM 1385 C CA . PRO B 1 33 ? -9.461 10.445 -10.984 1 45.94 33 PRO B CA 1
ATOM 1386 C C . PRO B 1 33 ? -8.219 9.891 -11.688 1 45.94 33 PRO B C 1
ATOM 1388 O O . PRO B 1 33 ? -7.43 9.164 -11.078 1 45.94 33 PRO B O 1
ATOM 1391 N N . VAL B 1 34 ? -8.234 9.766 -13.125 1 48.75 34 VAL B N 1
ATOM 1392 C CA . VAL B 1 34 ? -7.133 9.641 -14.07 1 48.75 34 VAL B CA 1
ATOM 1393 C C . VAL B 1 34 ? -5.855 10.195 -13.445 1 48.75 34 VAL B C 1
ATOM 1395 O O . VAL B 1 34 ? -4.781 9.602 -13.586 1 48.75 34 VAL B O 1
ATOM 1398 N N . LEU B 1 35 ? -5.973 11.336 -12.797 1 51.03 35 LEU B N 1
ATOM 1399 C CA . LEU B 1 35 ? -4.844 12.008 -12.148 1 51.03 35 LEU B CA 1
ATOM 1400 C C . LEU B 1 35 ? -4.199 11.102 -11.109 1 51.03 35 LEU B C 1
ATOM 1402 O O . LEU B 1 35 ? -2.973 10.992 -11.047 1 51.03 35 LEU B O 1
ATOM 1406 N N . ALA B 1 36 ? -5.152 10.234 -10.484 1 62.53 36 ALA B N 1
ATOM 1407 C CA . ALA B 1 36 ? -4.633 9.32 -9.461 1 62.53 36 ALA B CA 1
ATOM 1408 C C . ALA B 1 36 ? -3.881 8.156 -10.102 1 62.53 36 ALA B C 1
ATOM 1410 O O . ALA B 1 36 ? -2.9 7.66 -9.547 1 62.53 36 ALA B O 1
ATOM 1411 N N . ALA B 1 37 ? -4.117 8.148 -11.484 1 75.19 37 ALA B N 1
ATOM 1412 C CA . ALA B 1 37 ? -3.455 7.031 -12.148 1 75.19 37 ALA B CA 1
ATOM 1413 C C . ALA B 1 37 ? -2.021 7.391 -12.539 1 75.19 37 ALA B C 1
ATOM 1415 O O . ALA B 1 37 ? -1.103 6.594 -12.344 1 75.19 37 ALA B O 1
ATOM 1416 N N . ASP B 1 38 ? -1.879 8.641 -13.102 1 84.5 38 ASP B N 1
ATOM 1417 C CA . ASP B 1 38 ? -0.536 9.07 -13.484 1 84.5 38 ASP B CA 1
ATOM 1418 C C . ASP B 1 38 ? 0.341 9.289 -12.258 1 84.5 38 ASP B C 1
ATOM 1420 O O . ASP B 1 38 ? 1.532 8.977 -12.273 1 84.5 38 ASP B O 1
ATOM 1424 N N . GLU B 1 39 ? -0.235 9.812 -11.281 1 87.06 39 GLU B N 1
ATOM 1425 C CA . GLU B 1 39 ? 0.481 10.055 -10.031 1 87.06 39 GLU B CA 1
ATOM 1426 C C . GLU B 1 39 ? 0.899 8.742 -9.375 1 87.06 39 GLU B C 1
ATOM 1428 O O . GLU B 1 39 ? 2.027 8.617 -8.898 1 87.06 39 GLU B O 1
ATOM 1433 N N . ALA B 1 40 ? 0.037 7.805 -9.477 1 91.19 40 ALA B N 1
ATOM 1434 C CA . ALA B 1 40 ? 0.338 6.488 -8.93 1 91.19 40 ALA B CA 1
ATOM 1435 C C . ALA B 1 40 ? 1.443 5.797 -9.719 1 91.19 40 ALA B C 1
ATOM 1437 O O . ALA B 1 40 ? 2.328 5.164 -9.141 1 91.19 40 ALA B O 1
ATOM 1438 N N . ARG B 1 41 ? 1.38 6.012 -11.008 1 92.38 41 ARG B N 1
ATOM 1439 C CA . ARG B 1 41 ? 2.408 5.414 -11.859 1 92.38 41 ARG B CA 1
ATOM 1440 C C . ARG B 1 41 ? 3.773 6.035 -11.578 1 92.38 41 ARG B C 1
ATOM 1442 O O . ARG B 1 41 ? 4.777 5.324 -11.492 1 92.38 41 ARG B O 1
ATOM 1449 N N . ALA B 1 42 ? 3.775 7.344 -11.438 1 93.81 42 ALA B N 1
ATOM 1450 C CA . ALA B 1 42 ? 5.035 8.023 -11.125 1 93.81 42 ALA B CA 1
ATOM 1451 C C . ALA B 1 42 ? 5.598 7.539 -9.789 1 93.81 42 ALA B C 1
ATOM 1453 O O . ALA B 1 42 ? 6.809 7.348 -9.656 1 93.81 42 ALA B O 1
ATOM 1454 N N . LEU B 1 43 ? 4.73 7.344 -8.844 1 94.62 43 LEU B N 1
ATOM 1455 C CA . LEU B 1 43 ? 5.137 6.809 -7.547 1 94.62 43 LEU B CA 1
ATOM 1456 C C . LEU B 1 43 ? 5.742 5.418 -7.699 1 94.62 43 LEU B C 1
ATOM 1458 O O . LEU B 1 43 ? 6.836 5.156 -7.188 1 94.62 43 LEU B O 1
ATOM 1462 N N . LEU B 1 44 ? 5.109 4.586 -8.43 1 96.75 44 LEU B N 1
ATOM 1463 C CA . LEU B 1 44 ? 5.559 3.213 -8.617 1 96.75 44 LEU B CA 1
ATOM 1464 C C . LEU B 1 44 ? 6.883 3.176 -9.375 1 96.75 44 LEU B C 1
ATOM 1466 O O . LEU B 1 44 ? 7.766 2.377 -9.047 1 96.75 44 LEU B O 1
ATOM 1470 N N . ASP B 1 45 ? 7.02 4.07 -10.344 1 96.06 45 ASP B N 1
ATOM 1471 C CA . ASP B 1 45 ? 8.234 4.121 -11.156 1 96.06 45 ASP B CA 1
ATOM 1472 C C . ASP B 1 45 ? 9.414 4.629 -10.336 1 9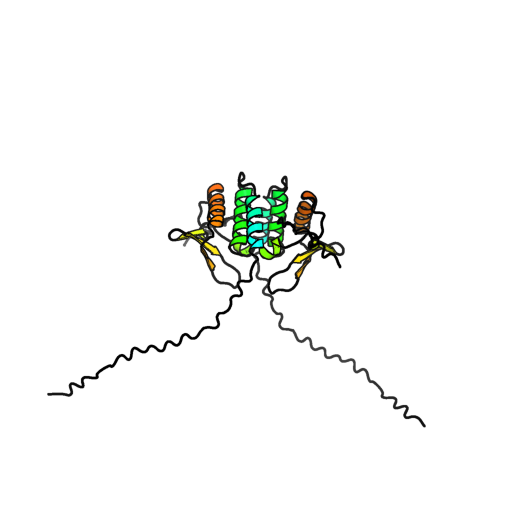6.06 45 ASP B C 1
ATOM 1474 O O . ASP B 1 45 ? 10.57 4.391 -10.695 1 96.06 45 ASP B O 1
ATOM 1478 N N . SER B 1 46 ? 9.156 5.301 -9.266 1 95.81 46 SER B N 1
ATOM 1479 C CA . SER B 1 46 ? 10.219 5.895 -8.453 1 95.81 46 SER B CA 1
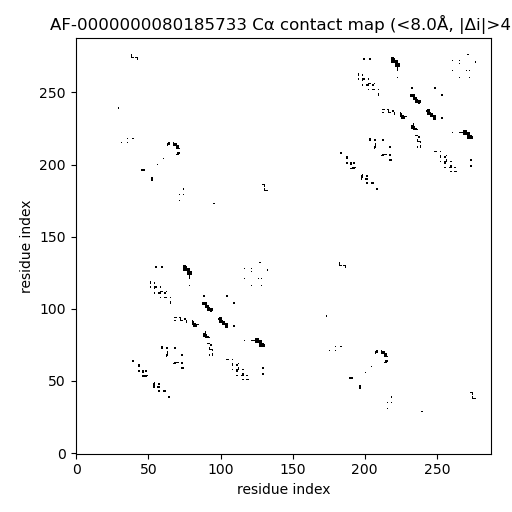ATOM 1480 C C . SER B 1 46 ? 10.82 4.871 -7.496 1 95.81 46 SER B C 1
ATOM 1482 O O . SER B 1 46 ? 11.844 5.133 -6.863 1 95.81 46 SER B O 1
ATOM 1484 N N . ILE B 1 47 ? 10.242 3.688 -7.32 1 96.81 47 ILE B N 1
ATOM 1485 C CA . ILE B 1 47 ? 10.711 2.668 -6.391 1 96.81 47 ILE B CA 1
ATOM 1486 C C . ILE B 1 47 ? 11.914 1.939 -6.988 1 96.81 47 ILE B C 1
ATOM 1488 O O . ILE B 1 47 ? 11.875 1.501 -8.141 1 96.81 47 ILE B O 1
ATOM 1492 N N . ASP B 1 48 ? 12.953 1.866 -6.188 1 95.12 48 ASP B N 1
ATOM 1493 C CA . ASP B 1 48 ? 14.172 1.193 -6.617 1 95.12 48 ASP B CA 1
ATOM 1494 C C . ASP B 1 48 ? 13.977 -0.319 -6.688 1 95.12 48 ASP B C 1
ATOM 1496 O O . ASP B 1 48 ? 13.844 -0.98 -5.656 1 95.12 48 ASP B O 1
ATOM 1500 N N . THR B 1 49 ? 14.008 -0.865 -7.867 1 96.5 49 THR B N 1
ATOM 1501 C CA . THR B 1 49 ? 13.727 -2.285 -8.047 1 96.5 49 THR B CA 1
ATOM 1502 C C . THR B 1 49 ? 15.016 -3.088 -8.133 1 96.5 49 THR B C 1
ATOM 1504 O O . THR B 1 49 ? 15.008 -4.242 -8.57 1 96.5 49 THR B O 1
ATOM 1507 N N . SER B 1 50 ? 16.141 -2.496 -7.793 1 96.25 50 SER B N 1
ATOM 1508 C CA . SER B 1 50 ? 17.406 -3.236 -7.762 1 96.25 50 SER B CA 1
ATOM 1509 C C . SER B 1 50 ? 17.516 -4.07 -6.492 1 96.25 50 SER B C 1
ATOM 1511 O O . SER B 1 50 ? 18.422 -4.898 -6.371 1 96.25 50 SER B O 1
ATOM 1513 N N . THR B 1 51 ? 16.625 -3.9 -5.539 1 95.81 51 THR B N 1
ATOM 1514 C CA . THR B 1 51 ? 16.594 -4.664 -4.297 1 95.81 51 THR B CA 1
ATOM 1515 C C . THR B 1 51 ? 15.32 -5.508 -4.211 1 95.81 51 THR B C 1
ATOM 1517 O O . THR B 1 51 ? 14.297 -5.16 -4.801 1 95.81 51 THR B O 1
ATOM 1520 N N . LEU B 1 52 ? 15.367 -6.578 -3.443 1 96.56 52 LEU B N 1
ATOM 1521 C CA . LEU B 1 52 ? 14.203 -7.434 -3.25 1 96.56 52 LEU B CA 1
ATOM 1522 C C . LEU B 1 52 ? 13.086 -6.676 -2.539 1 96.56 52 LEU B C 1
ATOM 1524 O O . LEU B 1 52 ? 11.906 -6.84 -2.871 1 96.56 52 LEU B O 1
ATOM 1528 N N . VAL B 1 53 ? 13.5 -5.852 -1.612 1 96.19 53 VAL B N 1
ATOM 1529 C CA . VAL B 1 53 ? 12.531 -5.059 -0.867 1 96.19 53 VAL B CA 1
ATOM 1530 C C . VAL B 1 53 ? 11.836 -4.078 -1.808 1 96.19 53 VAL B C 1
ATOM 1532 O O . VAL B 1 53 ? 10.617 -3.879 -1.72 1 96.19 53 VAL B O 1
ATOM 1535 N N . GLY B 1 54 ? 12.609 -3.486 -2.697 1 97.19 54 GLY B N 1
ATOM 1536 C CA . GLY B 1 54 ? 12.016 -2.605 -3.693 1 97.19 54 GLY B CA 1
ATOM 1537 C C . GLY B 1 54 ? 11.047 -3.316 -4.617 1 97.19 54 GLY B C 1
ATOM 1538 O O . GLY B 1 54 ? 9.977 -2.791 -4.926 1 97.19 54 GLY B O 1
ATOM 1539 N N . LEU B 1 55 ? 11.438 -4.52 -5.094 1 98.19 55 LEU B N 1
ATOM 1540 C CA . LEU B 1 55 ? 10.555 -5.328 -5.926 1 98.19 55 LEU B CA 1
ATOM 1541 C C . LEU B 1 55 ? 9.258 -5.641 -5.188 1 98.19 55 LEU B C 1
ATOM 1543 O O . LEU B 1 55 ? 8.172 -5.531 -5.762 1 98.19 55 LEU B O 1
ATOM 1547 N N . ARG B 1 56 ? 9.398 -6 -3.934 1 97.88 56 ARG B N 1
ATOM 1548 C CA . ARG B 1 56 ? 8.25 -6.348 -3.104 1 97.88 56 ARG B CA 1
ATOM 1549 C C . ARG B 1 56 ? 7.312 -5.156 -2.938 1 97.88 56 ARG B C 1
ATOM 1551 O O . ARG B 1 56 ? 6.102 -5.277 -3.137 1 97.88 56 ARG B O 1
ATOM 1558 N N . ASP B 1 57 ? 7.914 -4.043 -2.596 1 97.81 57 ASP B N 1
ATOM 1559 C CA . ASP B 1 57 ? 7.094 -2.881 -2.271 1 97.81 57 ASP B CA 1
ATOM 1560 C C . ASP B 1 57 ? 6.391 -2.34 -3.516 1 97.81 57 ASP B C 1
ATOM 1562 O O . ASP B 1 57 ? 5.238 -1.905 -3.445 1 97.81 57 ASP B O 1
ATOM 1566 N N . ARG B 1 58 ? 7.105 -2.336 -4.633 1 98.25 58 ARG B N 1
ATOM 1567 C CA . ARG B 1 58 ? 6.465 -1.917 -5.875 1 98.25 58 ARG B CA 1
ATOM 1568 C C . ARG B 1 58 ? 5.305 -2.84 -6.227 1 98.25 58 ARG B C 1
ATOM 1570 O O . ARG B 1 58 ? 4.242 -2.377 -6.648 1 98.25 58 ARG B O 1
ATOM 1577 N N . ALA B 1 59 ? 5.48 -4.133 -6.059 1 98.56 59 ALA B N 1
ATOM 1578 C CA . ALA B 1 59 ? 4.434 -5.109 -6.355 1 98.56 59 ALA B CA 1
ATOM 1579 C C . ALA B 1 59 ? 3.234 -4.926 -5.426 1 98.56 59 ALA B C 1
ATOM 1581 O O . ALA B 1 59 ? 2.086 -4.945 -5.875 1 98.56 59 ALA B O 1
ATOM 1582 N N . LEU B 1 60 ? 3.496 -4.719 -4.156 1 97.81 60 LEU B N 1
ATOM 1583 C CA . LEU B 1 60 ? 2.434 -4.57 -3.168 1 97.81 60 LEU B CA 1
ATOM 1584 C C . LEU B 1 60 ? 1.635 -3.297 -3.416 1 97.81 60 LEU B C 1
ATOM 1586 O O . LEU B 1 60 ? 0.404 -3.332 -3.479 1 97.81 60 LEU B O 1
ATOM 1590 N N . ILE B 1 61 ? 2.336 -2.162 -3.531 1 97.56 61 ILE B N 1
ATOM 1591 C CA . ILE B 1 61 ? 1.655 -0.898 -3.787 1 97.56 61 ILE B CA 1
ATOM 1592 C C . ILE B 1 61 ? 0.944 -0.958 -5.137 1 97.56 61 ILE B C 1
ATOM 1594 O O . ILE B 1 61 ? -0.198 -0.512 -5.266 1 97.56 61 ILE B O 1
ATOM 1598 N N . GLY B 1 62 ? 1.649 -1.514 -6.133 1 97.38 62 GLY B N 1
ATOM 1599 C CA . GLY B 1 62 ? 1.017 -1.702 -7.426 1 97.38 62 GLY B CA 1
ATOM 1600 C C . GLY B 1 62 ? -0.26 -2.518 -7.355 1 97.38 62 GLY B C 1
ATOM 1601 O O . GLY B 1 62 ? -1.254 -2.184 -8 1 97.38 62 GLY B O 1
ATOM 1602 N N . LEU B 1 63 ? -0.256 -3.58 -6.602 1 96.75 63 LEU B N 1
ATOM 1603 C CA . LEU B 1 63 ? -1.438 -4.414 -6.414 1 96.75 63 LEU B CA 1
ATOM 1604 C C . LEU B 1 63 ? -2.604 -3.594 -5.871 1 96.75 63 LEU B C 1
ATOM 1606 O O . LEU B 1 63 ? -3.717 -3.668 -6.391 1 96.75 63 LEU B O 1
ATOM 1610 N N . MET B 1 64 ? -2.342 -2.793 -4.914 1 95.12 64 MET B N 1
ATOM 1611 C CA . MET B 1 64 ? -3.393 -1.986 -4.301 1 95.12 64 MET B CA 1
ATOM 1612 C C . MET B 1 64 ? -3.873 -0.898 -5.254 1 95.12 64 MET B C 1
ATOM 1614 O O . MET B 1 64 ? -5.066 -0.608 -5.32 1 95.12 64 MET B O 1
ATOM 1618 N N . VAL B 1 65 ? -2.986 -0.341 -6.031 1 95 65 VAL B N 1
ATOM 1619 C CA . VAL B 1 65 ? -3.312 0.735 -6.961 1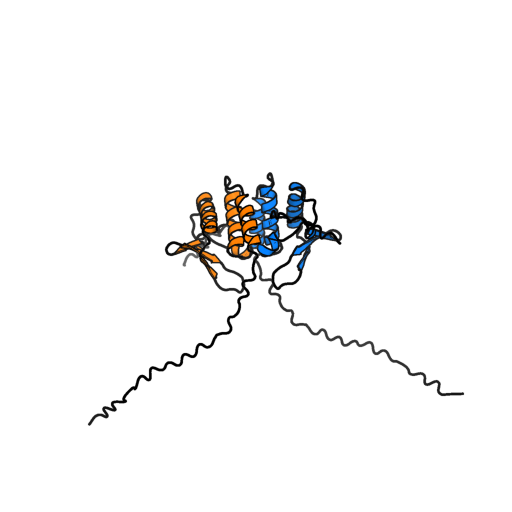 95 65 VAL B CA 1
ATOM 1620 C C . VAL B 1 65 ? -4.199 0.198 -8.078 1 95 65 VAL B C 1
ATOM 1622 O O . VAL B 1 65 ? -5.242 0.781 -8.391 1 95 65 VAL B O 1
ATOM 1625 N N . TYR B 1 66 ? -3.875 -0.89 -8.617 1 94.56 66 TYR B N 1
ATOM 1626 C CA . TYR B 1 66 ? -4.516 -1.351 -9.844 1 94.56 66 TYR B CA 1
ATOM 1627 C C . TYR B 1 66 ? -5.77 -2.16 -9.539 1 94.56 66 TYR B C 1
ATOM 1629 O O . TYR B 1 66 ? -6.641 -2.314 -10.391 1 94.56 66 TYR B O 1
ATOM 1637 N N . THR B 1 67 ? -5.883 -2.707 -8.328 1 92.5 67 THR B N 1
ATOM 1638 C CA . THR B 1 67 ? -7.051 -3.516 -8 1 92.5 67 THR B CA 1
ATOM 1639 C C . THR B 1 67 ? -7.926 -2.807 -6.973 1 92.5 67 THR B C 1
ATOM 1641 O O . THR B 1 67 ? -9.047 -3.238 -6.703 1 92.5 67 THR B O 1
ATOM 1644 N N . PHE B 1 68 ? -7.426 -1.802 -6.348 1 88.56 68 PHE B N 1
ATOM 1645 C CA . PHE B 1 68 ? -8.078 -1.028 -5.297 1 88.56 68 PHE B CA 1
ATOM 1646 C C . PHE B 1 68 ? -8.367 -1.901 -4.082 1 88.56 68 PHE B C 1
ATOM 1648 O O . PHE B 1 68 ? -9.234 -1.577 -3.271 1 88.56 68 PHE B O 1
ATOM 1655 N N . ALA B 1 69 ? -7.656 -2.99 -4.012 1 90.25 69 ALA B N 1
ATOM 1656 C CA . ALA B 1 69 ? -7.793 -3.861 -2.848 1 90.25 69 ALA B CA 1
ATOM 1657 C C . ALA B 1 69 ? -7.332 -3.154 -1.576 1 90.25 69 ALA B C 1
ATOM 1659 O O . ALA B 1 69 ? -6.375 -2.379 -1.603 1 90.25 69 ALA B O 1
ATOM 1660 N N . ARG B 1 70 ? -8.008 -3.48 -0.538 1 90.19 70 ARG B N 1
ATOM 1661 C CA . ARG B 1 70 ? -7.5 -3.053 0.76 1 90.19 70 ARG B CA 1
ATOM 1662 C C . ARG B 1 70 ? -6.223 -3.801 1.119 1 90.19 70 ARG B C 1
ATOM 1664 O O . ARG B 1 70 ? -5.965 -4.887 0.595 1 90.19 70 ARG B O 1
ATOM 1671 N N . VAL B 1 71 ? -5.523 -3.201 2.086 1 92.94 71 VAL B N 1
ATOM 1672 C CA . VAL B 1 71 ? -4.215 -3.748 2.434 1 92.94 71 VAL B CA 1
ATOM 1673 C C . VAL B 1 71 ? -4.383 -5.141 3.037 1 92.94 71 VAL B C 1
ATOM 1675 O O . VAL B 1 71 ? -3.547 -6.023 2.82 1 92.94 71 VAL B O 1
ATOM 1678 N N . GLY B 1 72 ? -5.41 -5.359 3.723 1 89.94 72 GLY B N 1
ATOM 1679 C CA . GLY B 1 72 ? -5.648 -6.668 4.309 1 89.94 72 GLY B CA 1
ATOM 1680 C C . GLY B 1 72 ? -5.77 -7.773 3.275 1 89.94 72 GLY B C 1
ATOM 1681 O O . GLY B 1 72 ? -5.184 -8.844 3.434 1 89.94 72 GLY B O 1
ATOM 1682 N N . ALA B 1 73 ? -6.523 -7.523 2.301 1 91.81 73 ALA B N 1
ATOM 1683 C CA . ALA B 1 73 ? -6.672 -8.492 1.219 1 91.81 73 ALA B CA 1
ATOM 1684 C C . ALA B 1 73 ? -5.363 -8.664 0.453 1 91.81 73 ALA B C 1
ATOM 1686 O O . ALA B 1 73 ? -4.98 -9.781 0.106 1 91.81 73 ALA B O 1
ATOM 1687 N N . ALA B 1 74 ? -4.691 -7.598 0.229 1 94.25 74 ALA B N 1
ATOM 1688 C CA . ALA B 1 74 ? -3.439 -7.633 -0.521 1 94.25 74 ALA B CA 1
ATOM 1689 C C . ALA B 1 74 ? -2.389 -8.469 0.2 1 94.25 74 ALA B C 1
ATOM 1691 O O . ALA B 1 74 ? -1.673 -9.258 -0.428 1 94.25 74 ALA B O 1
ATOM 1692 N N . LEU B 1 75 ? -2.322 -8.367 1.51 1 93.94 75 LEU B N 1
ATOM 1693 C CA . LEU B 1 75 ? -1.299 -9.055 2.291 1 93.94 75 LEU B CA 1
ATOM 1694 C C . LEU B 1 75 ? -1.602 -10.547 2.396 1 93.94 75 LEU B C 1
ATOM 1696 O O . LEU B 1 75 ? -0.729 -11.336 2.764 1 93.94 75 LEU B O 1
ATOM 1700 N N . GLN B 1 76 ? -2.811 -10.898 2.012 1 91.75 76 GLN B N 1
ATOM 1701 C CA . GLN B 1 76 ? -3.215 -12.289 2.168 1 91.75 76 GLN B CA 1
ATOM 1702 C C . GLN B 1 76 ? -3.084 -13.055 0.852 1 91.75 76 GLN B C 1
ATOM 1704 O O . GLN B 1 76 ? -3.379 -14.25 0.789 1 91.75 76 GLN B O 1
ATOM 1709 N N . ILE B 1 77 ? -2.604 -12.422 -0.11 1 94.06 77 ILE B N 1
ATOM 1710 C CA . ILE B 1 77 ? -2.52 -13.094 -1.399 1 94.06 77 ILE B CA 1
ATOM 1711 C C . ILE B 1 77 ? -1.344 -14.07 -1.395 1 94.06 77 ILE B C 1
ATOM 1713 O O . ILE B 1 77 ? -0.275 -13.758 -0.864 1 94.06 77 ILE B O 1
ATOM 1717 N N . LYS B 1 78 ? -1.591 -15.219 -1.935 1 96 78 LYS B N 1
ATOM 1718 C CA . LYS B 1 78 ? -0.571 -16.25 -2.104 1 96 78 LYS B CA 1
ATOM 1719 C C . LYS B 1 78 ? -0.098 -16.328 -3.553 1 96 78 LYS B C 1
ATOM 1721 O O . LYS B 1 78 ? -0.715 -15.742 -4.441 1 96 78 LYS B O 1
ATOM 1726 N N . VAL B 1 79 ? 1.043 -17.078 -3.73 1 97.06 79 VAL B N 1
ATOM 1727 C CA . VAL B 1 79 ? 1.603 -17.234 -5.07 1 97.06 79 VAL B CA 1
ATOM 1728 C C . VAL B 1 79 ? 0.546 -17.812 -6.008 1 97.06 79 VAL B C 1
ATOM 1730 O O . VAL B 1 79 ? 0.395 -17.359 -7.141 1 97.06 79 VAL B O 1
ATOM 1733 N N . GLU B 1 80 ? -0.278 -18.75 -5.547 1 96.88 80 GLU B N 1
ATOM 1734 C CA . GLU B 1 80 ? -1.284 -19.422 -6.371 1 96.88 80 GLU B CA 1
ATOM 1735 C C . GLU B 1 80 ? -2.424 -18.469 -6.723 1 96.88 80 GLU B C 1
ATOM 1737 O O . GLU B 1 80 ? -3.234 -18.75 -7.605 1 96.88 80 GLU B O 1
ATOM 1742 N N . ASP B 1 81 ? -2.531 -17.422 -5.992 1 96.81 81 ASP B N 1
ATOM 1743 C CA . ASP B 1 81 ? -3.586 -16.438 -6.254 1 96.81 81 ASP B CA 1
ATOM 1744 C C . ASP B 1 81 ? -3.23 -15.562 -7.449 1 96.81 81 ASP B C 1
ATOM 1746 O O . ASP B 1 81 ? -4.051 -14.758 -7.898 1 96.81 81 ASP B O 1
ATOM 1750 N N . VAL B 1 82 ? -2.043 -15.594 -7.906 1 97.19 82 VAL B N 1
ATOM 1751 C CA . VAL B 1 82 ? -1.575 -14.969 -9.141 1 97.19 82 VAL B CA 1
ATOM 1752 C C . VAL B 1 82 ? -1.358 -16.031 -10.211 1 97.19 82 VAL B C 1
ATOM 1754 O O . VAL B 1 82 ? -0.387 -16.797 -10.148 1 97.19 82 VAL B O 1
ATOM 1757 N N . TYR B 1 83 ? -2.217 -16.078 -11.18 1 96 83 TYR B N 1
ATOM 1758 C CA . TYR B 1 83 ? -2.133 -17.188 -12.125 1 96 83 TYR B CA 1
ATOM 1759 C C . TYR B 1 83 ? -2.467 -16.734 -13.539 1 96 83 TYR B C 1
ATOM 1761 O O . TYR B 1 83 ? -3.111 -15.695 -13.727 1 96 83 TYR B O 1
ATOM 1769 N N . VAL B 1 84 ? -1.938 -17.438 -14.453 1 93.62 84 VAL B N 1
ATOM 1770 C CA . VAL B 1 84 ? -2.137 -17.109 -15.859 1 93.62 84 VAL B CA 1
ATOM 1771 C C . VAL B 1 84 ? -3.277 -17.938 -16.438 1 93.62 84 VAL B C 1
ATOM 1773 O O . VAL B 1 84 ? -3.316 -19.156 -16.25 1 93.62 84 VAL B O 1
ATOM 1776 N N . GLN B 1 85 ? -4.23 -17.328 -16.984 1 92.12 85 GLN B N 1
ATOM 1777 C CA . GLN B 1 85 ? -5.297 -17.969 -17.75 1 92.12 85 GLN B CA 1
ATOM 1778 C C . GLN B 1 85 ? -5.355 -17.406 -19.172 1 92.12 85 GLN B C 1
ATOM 1780 O O . GLN B 1 85 ? -5.586 -16.219 -19.359 1 92.12 85 GLN B O 1
ATOM 1785 N N . GLY B 1 86 ? -5.207 -18.359 -20.141 1 91.25 86 GLY B N 1
ATOM 1786 C CA . GLY B 1 86 ? -5.008 -17.891 -21.5 1 91.25 86 GLY B CA 1
ATOM 1787 C C . GLY B 1 86 ? -3.736 -17.078 -21.656 1 91.25 86 GLY B C 1
ATOM 1788 O O . GLY B 1 86 ? -2.645 -17.547 -21.344 1 91.25 86 GLY B O 1
ATOM 1789 N N . ARG B 1 87 ? -3.857 -15.805 -22.062 1 90.44 87 ARG B N 1
ATOM 1790 C CA . ARG B 1 87 ? -2.686 -14.961 -22.266 1 90.44 87 ARG B CA 1
ATOM 1791 C C . ARG B 1 87 ? -2.643 -13.828 -21.25 1 90.44 87 ARG B C 1
ATOM 1793 O O . ARG B 1 87 ? -1.917 -12.844 -21.438 1 90.44 87 ARG B O 1
ATOM 1800 N N . ARG B 1 88 ? -3.496 -14.094 -20.172 1 93.19 88 ARG B N 1
ATOM 1801 C CA . ARG B 1 88 ? -3.559 -12.992 -19.219 1 93.19 88 ARG B CA 1
ATOM 1802 C C . ARG B 1 88 ? -3.307 -13.484 -17.797 1 93.19 88 ARG B C 1
ATOM 1804 O O . ARG B 1 88 ? -3.727 -14.586 -17.422 1 93.19 88 ARG B O 1
ATOM 1811 N N . THR B 1 89 ? -2.646 -12.664 -17.125 1 95.81 89 THR B N 1
ATOM 1812 C CA . THR B 1 89 ? -2.463 -12.93 -15.703 1 95.81 89 THR B CA 1
ATOM 1813 C C . THR B 1 89 ? -3.691 -12.5 -14.914 1 95.81 89 THR B C 1
ATOM 1815 O O . THR B 1 89 ? -4.234 -11.414 -15.141 1 95.81 89 THR B O 1
ATOM 1818 N N . TRP B 1 90 ? -4.184 -13.391 -14.047 1 96.75 90 TRP B N 1
ATOM 1819 C CA . TRP B 1 90 ? -5.328 -13.133 -13.18 1 96.75 90 TRP B CA 1
ATOM 1820 C C . TRP B 1 90 ? -4.902 -13.094 -11.711 1 96.75 90 TRP B C 1
ATOM 1822 O O . TRP B 1 90 ? -3.926 -13.742 -11.328 1 96.75 90 TRP B O 1
ATOM 1832 N N . ILE B 1 91 ? -5.66 -12.273 -10.938 1 96.75 91 ILE B N 1
ATOM 1833 C CA . ILE B 1 91 ? -5.434 -12.188 -9.5 1 96.75 91 ILE B CA 1
ATOM 1834 C C . ILE B 1 91 ? -6.719 -12.539 -8.75 1 96.75 91 ILE B C 1
ATOM 1836 O O . ILE B 1 91 ? -7.805 -12.102 -9.133 1 96.75 91 ILE B O 1
ATOM 1840 N N . ARG B 1 92 ? -6.551 -13.398 -7.805 1 95.69 92 ARG B N 1
ATOM 1841 C CA . ARG B 1 92 ? -7.648 -13.742 -6.91 1 95.69 92 ARG B CA 1
ATOM 1842 C C . ARG B 1 92 ? -7.5 -13.039 -5.566 1 95.69 92 ARG B C 1
ATOM 1844 O O . ARG B 1 92 ? -6.473 -13.172 -4.898 1 95.69 92 ARG B O 1
ATOM 1851 N N . LEU B 1 93 ? -8.492 -12.211 -5.184 1 92.81 93 LEU B N 1
ATOM 1852 C CA . LEU B 1 93 ? -8.5 -11.469 -3.93 1 92.81 93 LEU B CA 1
ATOM 1853 C C . LEU B 1 93 ? -9.664 -11.906 -3.049 1 92.81 93 LEU B C 1
ATOM 1855 O O . LEU B 1 93 ? -10.727 -12.273 -3.557 1 92.81 93 LEU B O 1
ATOM 1859 N N . TYR B 1 94 ? -9.43 -11.938 -1.72 1 87.31 94 TYR B N 1
ATOM 1860 C CA . TYR B 1 94 ? -10.453 -12.273 -0.738 1 87.31 94 TYR B CA 1
ATOM 1861 C C . TYR B 1 94 ? -10.758 -11.078 0.163 1 87.31 94 TYR B C 1
ATOM 1863 O O . TYR B 1 94 ? -9.93 -10.695 0.993 1 87.31 94 TYR B O 1
ATOM 1871 N N . GLU B 1 95 ? -11.805 -10.289 -0.086 1 77.44 95 GLU B N 1
ATOM 1872 C CA . GLU B 1 95 ? -12.164 -9.156 0.765 1 77.44 95 GLU B CA 1
ATOM 1873 C C . GLU B 1 95 ? -13.359 -9.484 1.646 1 77.44 95 GLU B C 1
ATOM 1875 O O . GLU B 1 95 ? -14.195 -10.32 1.285 1 77.44 95 GLU B O 1
ATOM 1880 N N . LYS B 1 96 ? -13.258 -9.031 2.871 1 65.62 96 LYS B N 1
ATOM 1881 C CA . LYS B 1 96 ? -14.328 -9.312 3.83 1 65.62 96 LYS B CA 1
ATOM 1882 C C . LYS B 1 96 ? -15.695 -9.031 3.23 1 65.62 96 LYS B C 1
ATOM 1884 O O . LYS B 1 96 ? -15.914 -7.965 2.645 1 65.62 96 LYS B O 1
ATOM 1889 N N . GLY B 1 97 ? -16.5 -9.914 3.641 1 63.16 97 GLY B N 1
ATOM 1890 C CA . GLY B 1 97 ? -17.891 -9.797 3.234 1 63.16 97 GLY B CA 1
ATOM 1891 C C . GLY B 1 97 ? -18.109 -10.094 1.763 1 63.16 97 GLY B C 1
ATOM 1892 O O . GLY B 1 97 ? -19.25 -10.328 1.332 1 63.16 97 GLY B O 1
ATOM 1893 N N . GLU B 1 98 ? -17.047 -9.633 1.058 1 62.56 98 GLU B N 1
ATOM 1894 C CA . GLU B 1 98 ? -17.219 -9.93 -0.362 1 62.56 98 GLU B CA 1
ATOM 1895 C C . GLU B 1 98 ? -16.594 -11.273 -0.726 1 62.56 98 GLU B C 1
ATOM 1897 O O . GLU B 1 98 ? -15.641 -11.719 -0.079 1 62.56 98 GLU B O 1
ATOM 1902 N N . LYS B 1 99 ? -17.266 -12.117 -1.421 1 67.56 99 LYS B N 1
ATOM 1903 C CA . LYS B 1 99 ? -16.797 -13.367 -1.994 1 67.56 99 LYS B CA 1
ATOM 1904 C C . LYS B 1 99 ? -15.469 -13.172 -2.727 1 67.56 99 LYS B C 1
ATOM 1906 O O . LYS B 1 99 ? -14.992 -12.039 -2.857 1 67.56 99 LYS B O 1
ATOM 1911 N N . ARG B 1 100 ? -14.938 -14.188 -3.262 1 81.44 100 ARG B N 1
ATOM 1912 C CA . ARG B 1 100 ? -13.773 -14.305 -4.137 1 81.44 100 ARG B CA 1
ATOM 1913 C C . ARG B 1 100 ? -13.945 -13.453 -5.391 1 81.44 100 ARG B C 1
ATOM 1915 O O . ARG B 1 100 ? -14.984 -13.516 -6.059 1 81.44 100 ARG B O 1
ATOM 1922 N N . HIS B 1 101 ? -13.031 -12.484 -5.461 1 86.94 101 HIS B N 1
ATOM 1923 C CA . HIS B 1 101 ? -13.031 -11.648 -6.656 1 86.94 101 HIS B CA 1
ATOM 1924 C C . HIS B 1 101 ? -11.812 -11.938 -7.523 1 86.94 101 HIS B C 1
ATOM 1926 O O . HIS B 1 101 ? -10.68 -11.867 -7.047 1 86.94 101 HIS B O 1
ATOM 1932 N N . GLU B 1 102 ? -12.078 -12.422 -8.695 1 93.06 102 GLU B N 1
ATOM 1933 C CA . GLU B 1 102 ? -11.016 -12.633 -9.672 1 93.06 102 GLU B CA 1
ATOM 1934 C C . GLU B 1 102 ? -11.039 -11.562 -10.758 1 93.06 102 GLU B C 1
ATOM 1936 O O . GLU B 1 102 ? -12.102 -11.203 -11.258 1 93.06 102 GLU B O 1
ATOM 1941 N N . MET B 1 103 ? -9.828 -11.031 -11.031 1 93.69 103 MET B N 1
ATOM 1942 C CA . MET B 1 103 ? -9.742 -9.992 -12.055 1 93.69 103 MET B CA 1
ATOM 1943 C C . MET B 1 103 ? -8.453 -10.117 -12.852 1 93.69 103 MET B C 1
ATOM 1945 O O . MET B 1 103 ? -7.438 -10.578 -12.336 1 93.69 103 MET B O 1
ATOM 1949 N N . PRO B 1 104 ? -8.578 -9.805 -14.164 1 94.81 104 PRO B N 1
ATOM 1950 C CA . PRO B 1 104 ? -7.336 -9.766 -14.938 1 94.81 104 PRO B CA 1
ATOM 1951 C C . PRO B 1 104 ? -6.414 -8.633 -14.508 1 94.81 104 PRO B C 1
ATOM 1953 O O . PRO B 1 104 ? -6.887 -7.574 -14.078 1 94.81 104 PRO B O 1
ATOM 1956 N N . CYS B 1 105 ? -5.156 -8.852 -14.703 1 93.25 105 CYS B N 1
ATOM 1957 C CA . CYS B 1 105 ? -4.164 -7.871 -14.281 1 93.25 105 CYS B CA 1
ATOM 1958 C C . CYS B 1 105 ? -3.873 -6.871 -15.391 1 93.25 105 CYS B C 1
ATOM 1960 O O . CYS B 1 105 ? -3.773 -7.246 -16.562 1 93.25 105 CYS B O 1
ATOM 1962 N N . HIS B 1 106 ? -3.838 -5.605 -14.969 1 92.12 106 HIS B N 1
ATOM 1963 C CA . HIS B 1 106 ? -3.186 -4.625 -15.828 1 92.12 106 HIS B CA 1
ATOM 1964 C C . HIS B 1 106 ? -1.764 -5.051 -16.172 1 92.12 106 HIS B C 1
ATOM 1966 O O . HIS B 1 106 ? -1.081 -5.672 -15.352 1 92.12 106 HIS B O 1
ATOM 1972 N N . HIS B 1 107 ? -1.28 -4.699 -17.375 1 94.06 107 HIS B N 1
ATOM 1973 C CA . HIS B 1 107 ? 0.022 -5.156 -17.844 1 94.06 107 HIS B CA 1
ATOM 1974 C C . HIS B 1 107 ? 1.132 -4.738 -16.891 1 94.06 107 HIS B C 1
ATOM 1976 O O . HIS B 1 107 ? 2.066 -5.504 -16.641 1 94.06 107 HIS B O 1
ATOM 1982 N N . ASN B 1 108 ? 1.092 -3.525 -16.359 1 95.31 108 ASN B N 1
ATOM 1983 C CA . ASN B 1 108 ? 2.098 -3.072 -15.398 1 95.31 108 ASN B CA 1
ATOM 1984 C C . ASN B 1 108 ? 2.088 -3.922 -14.125 1 95.31 108 ASN B C 1
ATOM 1986 O O . ASN B 1 108 ? 3.146 -4.297 -13.617 1 95.31 108 ASN B O 1
ATOM 1990 N N . LEU B 1 109 ? 0.93 -4.195 -13.672 1 95.94 109 LEU B N 1
ATOM 1991 C CA . LEU B 1 109 ? 0.824 -5.004 -12.461 1 95.94 109 LEU B CA 1
ATOM 1992 C C . LEU B 1 109 ? 1.365 -6.41 -12.695 1 95.94 109 LEU B C 1
ATOM 1994 O O . LEU B 1 109 ? 2.027 -6.98 -11.828 1 95.94 109 LEU B O 1
ATOM 1998 N N . ASP B 1 110 ? 1.038 -6.926 -13.836 1 96.88 110 ASP B N 1
ATOM 1999 C CA . ASP B 1 110 ? 1.59 -8.219 -14.242 1 96.88 110 ASP B CA 1
ATOM 2000 C C . ASP B 1 110 ? 3.111 -8.227 -14.117 1 96.88 110 ASP B C 1
ATOM 2002 O O . ASP B 1 110 ? 3.686 -9.117 -13.484 1 96.88 110 ASP B O 1
ATOM 2006 N N . GLU B 1 111 ? 3.688 -7.258 -14.664 1 97.62 111 GLU B N 1
ATOM 2007 C CA . GLU B 1 111 ? 5.141 -7.137 -14.633 1 97.62 111 GLU B CA 1
ATOM 2008 C C . GLU B 1 111 ? 5.648 -7.004 -13.195 1 97.62 111 GLU B C 1
ATOM 2010 O O . GLU B 1 111 ? 6.613 -7.664 -12.812 1 97.62 111 GLU B O 1
ATOM 2015 N N . TYR B 1 112 ? 5.039 -6.141 -12.359 1 98 112 TYR B N 1
ATOM 2016 C CA . TYR B 1 112 ? 5.473 -5.902 -10.984 1 98 112 TYR B CA 1
ATOM 2017 C C . TYR B 1 112 ? 5.402 -7.184 -10.164 1 98 112 TYR B C 1
ATOM 2019 O O . TYR B 1 112 ? 6.348 -7.516 -9.438 1 98 112 TYR B O 1
ATOM 2027 N N . LEU B 1 113 ? 4.277 -7.918 -10.297 1 98.12 113 LEU B N 1
ATOM 2028 C CA . LEU B 1 113 ? 4.051 -9.117 -9.5 1 98.12 113 LEU B CA 1
ATOM 2029 C C . LEU B 1 113 ? 5.027 -10.219 -9.891 1 98.12 113 LEU B C 1
ATOM 2031 O O . LEU B 1 113 ? 5.637 -10.859 -9.023 1 98.12 113 LEU B O 1
ATOM 2035 N N . HIS B 1 114 ? 5.234 -10.414 -11.141 1 97.94 114 HIS B N 1
ATOM 2036 C CA . HIS B 1 114 ? 6.109 -11.492 -11.578 1 97.94 114 HIS B CA 1
ATOM 2037 C C . HIS B 1 114 ? 7.574 -11.164 -11.305 1 97.94 114 HIS B C 1
ATOM 2039 O O . HIS B 1 114 ? 8.359 -12.047 -10.961 1 97.94 114 HIS B O 1
ATOM 2045 N N . ALA B 1 115 ? 7.949 -9.914 -11.492 1 98.44 115 ALA B N 1
ATOM 2046 C CA . ALA B 1 115 ? 9.312 -9.531 -11.141 1 98.44 115 ALA B CA 1
ATOM 2047 C C . ALA B 1 115 ? 9.609 -9.82 -9.672 1 98.44 115 ALA B C 1
ATOM 2049 O O . ALA B 1 115 ? 10.688 -10.32 -9.344 1 98.44 115 ALA B O 1
ATOM 2050 N N . TYR B 1 116 ? 8.664 -9.578 -8.805 1 98.56 116 TYR B N 1
ATOM 2051 C CA . TYR B 1 116 ? 8.852 -9.805 -7.371 1 98.56 116 TYR B CA 1
ATOM 2052 C C . TYR B 1 116 ? 8.852 -11.297 -7.055 1 98.56 116 TYR B C 1
ATOM 2054 O O . TYR B 1 116 ? 9.766 -11.797 -6.395 1 98.56 116 TYR B O 1
ATOM 2062 N N . ILE B 1 117 ? 7.844 -11.992 -7.566 1 97.69 117 ILE B N 1
ATOM 2063 C CA . ILE B 1 117 ? 7.688 -13.406 -7.266 1 97.69 117 ILE B CA 1
ATOM 2064 C C . ILE B 1 117 ? 8.922 -14.18 -7.75 1 97.69 117 ILE B C 1
ATOM 2066 O O . ILE B 1 117 ? 9.453 -15.023 -7.031 1 97.69 117 ILE B O 1
ATOM 2070 N N . ASN B 1 118 ? 9.359 -13.836 -8.992 1 97.75 118 ASN B N 1
ATOM 2071 C CA . ASN B 1 118 ? 10.547 -14.477 -9.539 1 97.75 118 ASN B CA 1
ATOM 2072 C C . ASN B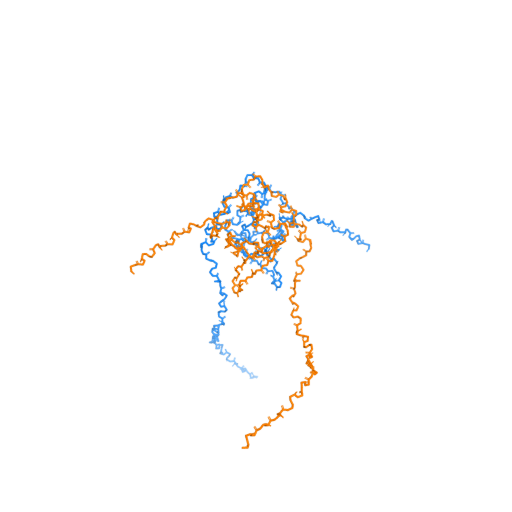 1 118 ? 11.812 -14.062 -8.781 1 97.75 118 ASN B C 1
ATOM 2074 O O . ASN B 1 118 ? 12.648 -14.906 -8.453 1 97.75 118 ASN B O 1
ATOM 2078 N N . GLY B 1 119 ? 11.945 -12.773 -8.477 1 97.5 119 GLY B N 1
ATOM 2079 C CA . GLY B 1 119 ? 13.102 -12.273 -7.754 1 97.5 119 GLY B CA 1
ATOM 2080 C C . GLY B 1 119 ? 13.219 -12.844 -6.352 1 97.5 119 GLY B C 1
ATOM 2081 O O . GLY B 1 119 ? 14.328 -13.102 -5.875 1 97.5 119 GLY B O 1
ATOM 2082 N N . ALA B 1 120 ? 12.125 -13.031 -5.719 1 96.69 120 ALA B N 1
ATOM 2083 C CA . ALA B 1 120 ? 12.102 -13.555 -4.355 1 96.69 120 ALA B CA 1
ATOM 2084 C C . ALA B 1 120 ? 12.148 -15.078 -4.355 1 96.69 120 ALA B C 1
ATOM 2086 O O . ALA B 1 120 ? 12.203 -15.703 -3.293 1 96.69 120 ALA B O 1
ATOM 2087 N N . LYS B 1 121 ? 12.086 -15.664 -5.508 1 97 121 LYS B N 1
ATOM 2088 C CA . LYS B 1 121 ? 12.109 -17.109 -5.68 1 97 121 LYS B CA 1
ATOM 2089 C C . LYS B 1 121 ? 10.984 -17.781 -4.898 1 97 121 LYS B C 1
ATOM 2091 O O . LYS B 1 121 ? 11.211 -18.766 -4.18 1 97 121 LYS B O 1
ATOM 2096 N N . LEU B 1 122 ? 9.836 -17.156 -4.98 1 95.81 122 LEU B N 1
ATOM 2097 C CA . LEU B 1 122 ? 8.656 -17.766 -4.375 1 95.81 122 LEU B CA 1
ATOM 2098 C C . LEU B 1 122 ? 8.125 -18.891 -5.25 1 95.81 122 LEU B C 1
ATOM 2100 O O . LEU B 1 122 ? 7.395 -18.641 -6.215 1 95.81 122 LEU B O 1
ATOM 2104 N N . THR B 1 123 ? 8.383 -20.125 -4.867 1 94 123 THR B N 1
ATOM 2105 C CA . THR B 1 123 ? 8.062 -21.266 -5.73 1 94 123 THR B CA 1
ATOM 2106 C C . THR B 1 123 ? 6.895 -22.062 -5.16 1 94 123 THR B C 1
ATOM 2108 O O . THR B 1 123 ? 6.23 -22.797 -5.887 1 94 123 THR B O 1
ATOM 2111 N N . GLU B 1 124 ? 6.672 -21.922 -3.889 1 94.69 124 GLU B N 1
ATOM 2112 C CA . GLU B 1 124 ? 5.586 -22.672 -3.262 1 94.69 124 GLU B CA 1
ATOM 2113 C C . GLU B 1 124 ? 4.238 -22 -3.518 1 94.69 124 GLU B C 1
ATOM 2115 O O . GLU B 1 124 ? 4.051 -20.828 -3.197 1 94.69 124 GLU B O 1
ATOM 2120 N N . ALA B 1 125 ? 3.283 -22.734 -4.004 1 95.25 125 ALA B N 1
ATOM 2121 C CA . ALA B 1 125 ? 1.974 -22.203 -4.391 1 95.25 125 ALA B CA 1
ATOM 2122 C C . ALA B 1 125 ? 1.264 -21.562 -3.203 1 95.25 125 ALA B C 1
ATOM 2124 O O . ALA B 1 125 ? 0.599 -20.531 -3.352 1 95.25 125 ALA B O 1
ATOM 2125 N N . ARG B 1 126 ? 1.5 -22.094 -2.061 1 94.62 126 ARG B N 1
ATOM 2126 C CA . ARG B 1 126 ? 0.743 -21.641 -0.897 1 94.62 126 ARG B CA 1
ATOM 2127 C C . ARG B 1 126 ? 1.527 -20.609 -0.105 1 94.62 126 ARG B C 1
ATOM 2129 O O . ARG B 1 126 ? 1.062 -20.125 0.931 1 94.62 126 ARG B O 1
ATOM 2136 N N . ALA B 1 127 ? 2.686 -20.203 -0.616 1 94.31 127 ALA B N 1
ATOM 2137 C CA . ALA B 1 127 ? 3.465 -19.156 0.045 1 94.31 127 ALA B CA 1
ATOM 2138 C C . ALA B 1 127 ? 2.789 -17.797 -0.093 1 94.31 127 ALA B C 1
ATOM 2140 O O . ALA B 1 127 ? 2.281 -17.453 -1.164 1 94.31 127 ALA B O 1
ATOM 2141 N N . PHE B 1 128 ? 2.715 -17.094 1.04 1 94.38 128 PHE B N 1
ATOM 2142 C CA . PHE B 1 128 ? 2.23 -15.719 0.974 1 94.38 128 PHE B CA 1
ATOM 2143 C C . PHE B 1 128 ? 3.223 -14.828 0.234 1 94.38 128 PHE B C 1
ATOM 2145 O O . PHE B 1 128 ? 4.434 -14.953 0.422 1 94.38 128 PHE B O 1
ATOM 2152 N N . CYS B 1 129 ? 2.668 -13.969 -0.546 1 96.19 129 CYS B N 1
ATOM 2153 C CA . CYS B 1 129 ? 3.541 -13.18 -1.403 1 96.19 129 CYS B CA 1
ATOM 2154 C C . CYS B 1 129 ? 4.277 -12.117 -0.598 1 96.19 129 CYS B C 1
ATOM 2156 O O . CYS B 1 129 ? 5.477 -11.906 -0.79 1 96.19 129 CYS B O 1
ATOM 2158 N N . PHE B 1 130 ? 3.596 -11.492 0.456 1 96.5 130 PHE B N 1
ATOM 2159 C CA . PHE B 1 130 ? 4.164 -10.25 0.963 1 96.5 130 PHE B CA 1
ATOM 2160 C C . PHE B 1 130 ? 4.52 -10.383 2.439 1 96.5 130 PHE B C 1
ATOM 2162 O O . PHE B 1 130 ? 5.172 -9.5 3.006 1 96.5 130 PHE B O 1
ATOM 2169 N N . VAL B 1 131 ? 4.07 -11.438 3.051 1 92.31 131 VAL B N 1
ATOM 2170 C CA . VAL B 1 131 ? 4.371 -11.625 4.465 1 92.31 131 VAL B CA 1
ATOM 2171 C C . VAL B 1 131 ? 4.914 -13.031 4.691 1 92.31 131 VAL B C 1
ATOM 2173 O O . VAL B 1 131 ? 4.656 -13.945 3.898 1 92.31 131 VAL B O 1
ATOM 2176 N N . LEU B 1 132 ? 5.785 -13.078 5.621 1 81.62 132 LEU B N 1
ATOM 2177 C CA . LEU B 1 132 ? 6.34 -14.383 5.969 1 81.62 132 LEU B CA 1
ATOM 2178 C C . LEU B 1 132 ? 5.5 -15.062 7.043 1 81.62 132 LEU B C 1
ATOM 2180 O O . LEU B 1 132 ? 5.234 -14.477 8.094 1 81.62 132 LEU B O 1
ATOM 2184 N N . ARG B 1 133 ? 4.652 -15.938 6.688 1 72.81 133 ARG B N 1
ATOM 2185 C CA . ARG B 1 133 ? 3.924 -16.734 7.676 1 72.81 133 ARG B CA 1
ATOM 2186 C C . ARG B 1 133 ? 4.48 -18.156 7.758 1 72.81 133 ARG B C 1
ATOM 2188 O O . ARG B 1 133 ? 4.914 -18.719 6.75 1 72.81 133 ARG B O 1
ATOM 2195 N N . HIS B 1 134 ? 5.129 -18.359 8.883 1 54.72 134 HIS B N 1
ATOM 2196 C CA . HIS B 1 134 ? 5.547 -19.75 9.078 1 54.72 134 HIS B CA 1
ATOM 2197 C C . HIS B 1 134 ? 4.367 -20.703 8.953 1 54.72 134 HIS B C 1
ATOM 2199 O O . HIS B 1 134 ? 3.348 -20.531 9.625 1 54.72 134 HIS B O 1
ATOM 2205 N N . VAL B 1 135 ? 4.031 -20.922 7.816 1 48.44 135 VAL B N 1
ATOM 2206 C CA . VAL B 1 135 ? 2.998 -21.953 7.684 1 48.44 135 VAL B CA 1
ATOM 2207 C C . VAL B 1 135 ? 3.377 -23.172 8.508 1 48.44 135 VAL B C 1
ATOM 2209 O O . VAL B 1 135 ? 4.477 -23.719 8.367 1 48.44 135 VAL B O 1
ATOM 2212 N N . ALA B 1 136 ? 2.834 -23.156 9.766 1 47.53 136 ALA B N 1
ATOM 2213 C CA . ALA B 1 136 ? 2.998 -24.391 10.539 1 47.53 136 ALA B CA 1
ATOM 2214 C C . ALA B 1 136 ? 2.797 -25.625 9.656 1 47.53 136 ALA B C 1
ATOM 2216 O O . ALA B 1 136 ? 1.949 -25.625 8.758 1 47.53 136 ALA B O 1
ATOM 2217 N N . PRO B 1 137 ? 3.811 -26.375 9.555 1 42.62 137 PRO B N 1
ATOM 2218 C CA . PRO B 1 137 ? 3.615 -27.656 8.867 1 42.62 137 PRO B CA 1
ATOM 2219 C C . PRO B 1 137 ? 2.26 -28.297 9.18 1 42.62 137 PRO B C 1
ATOM 2221 O O . PRO B 1 137 ? 1.706 -28.078 10.258 1 42.62 137 PRO B O 1
ATOM 2224 N N . ALA B 1 138 ? 1.391 -28.328 8.25 1 43.47 138 ALA B N 1
ATOM 2225 C CA . ALA B 1 138 ? 0.202 -29.141 8.453 1 43.47 138 ALA B CA 1
ATOM 2226 C C . ALA B 1 138 ? 0.472 -30.266 9.461 1 43.47 138 ALA B C 1
ATOM 2228 O O . ALA B 1 138 ? 1.5 -30.938 9.391 1 43.47 138 ALA B O 1
ATOM 2229 N N . SER B 1 139 ? 0.055 -30 10.656 1 41.44 139 SER B N 1
ATOM 2230 C CA . SER B 1 139 ? 0.116 -31.156 11.547 1 41.44 139 SER B CA 1
ATOM 2231 C C . SER B 1 139 ? -0.15 -32.438 10.789 1 41.44 139 SER B C 1
ATOM 2233 O O . SER B 1 139 ? -1.059 -32.5 9.961 1 41.44 139 SER B O 1
ATOM 2235 N N . PHE B 1 140 ? 0.866 -33.25 10.5 1 39 140 PHE B N 1
ATOM 2236 C CA . PHE B 1 140 ? 0.761 -34.656 10.078 1 39 140 PHE B CA 1
ATOM 2237 C C . PHE B 1 140 ? -0.384 -35.344 10.805 1 39 140 PHE B C 1
ATOM 2239 O O . PHE B 1 140 ? -0.285 -35.625 12 1 39 140 PHE B O 1
ATOM 2246 N N . GLN B 1 141 ? -1.619 -34.938 10.719 1 38.69 141 GLN B N 1
ATOM 2247 C CA . GLN B 1 141 ? -2.619 -35.875 11.227 1 38.69 141 GLN B CA 1
ATOM 2248 C C . GLN B 1 141 ? -2.34 -37.281 10.758 1 38.69 141 GLN B C 1
ATOM 2250 O O . GLN B 1 141 ? -2.348 -37.562 9.555 1 38.69 141 GLN B O 1
ATOM 2255 N N . ILE B 1 142 ? -1.426 -37.969 11.383 1 36.31 142 ILE B N 1
ATOM 2256 C CA . ILE B 1 142 ? -1.294 -39.406 11.352 1 36.31 142 ILE B CA 1
ATOM 2257 C C . ILE B 1 142 ? -2.678 -40.062 11.352 1 36.31 142 ILE B C 1
ATOM 2259 O O . ILE B 1 142 ? -3.455 -39.875 12.289 1 36.31 142 ILE B O 1
ATOM 2263 N N . ALA B 1 143 ? -3.25 -40.125 10.188 1 36.88 143 ALA B N 1
ATOM 2264 C CA . ALA B 1 143 ? -4.301 -41.125 10.055 1 36.88 143 ALA B CA 1
ATOM 2265 C C . ALA B 1 143 ? -3.959 -42.375 10.852 1 36.88 143 ALA B C 1
ATOM 2267 O O . ALA B 1 143 ? -2.975 -43.062 10.555 1 36.88 143 ALA B O 1
ATOM 2268 N N . ARG B 1 144 ? -4.172 -42.344 12.195 1 31.73 144 ARG B N 1
ATOM 2269 C CA . ARG B 1 144 ? -4.441 -43.656 12.766 1 31.73 144 ARG B CA 1
ATOM 2270 C C . ARG B 1 144 ? -5.789 -44.188 12.289 1 31.73 144 ARG B C 1
ATOM 2272 O O . ARG B 1 144 ? -6.719 -43.406 12.047 1 31.73 144 ARG B O 1
#

Organism: NCBI:txid1233

Foldseek 3Di:
DDDPPPPPPPPPPPPPPPPPVPPPPCPVPPCPDPVLVVVLVVVLVPQDLPDLVSLLVSLLSLVCSFVVDDSVFSQQFFQLQFDDDDNFTKGWTDDPPDHIDIDTDDPVSVVSQCSNCVVVVPDDRNAGRRDHDPPPPPPPPPPD/DDCPVVPPPPPPPPPPPPPPVPPPPCPVPPCPDPVLVVVLVVVLVVQDLPDLVSLLVSLLSLCCSFVVDDSVFSQQFFQLQWDDDDNFTKGWTDDPPDHIDIDTDDPVSVVSQCSNCVVVVVDDRNAGRRDHDPPPPPPPPPPD

Solvent-accessible surface area (backbone atoms only — not comparable to full-atom values): 17497 Å² total; per-residue (Å²): 141,79,91,77,80,77,82,80,79,77,76,77,73,76,69,76,73,69,76,70,73,58,78,72,71,67,66,72,71,66,74,69,50,68,66,58,49,56,33,48,48,53,45,48,69,66,46,58,63,91,40,69,63,29,24,44,50,37,23,52,54,38,47,22,63,78,66,57,40,39,48,71,30,58,51,64,27,28,43,60,32,54,41,73,56,93,94,38,45,31,37,49,40,60,44,86,98,45,68,80,44,73,44,75,51,54,71,67,44,46,52,33,44,49,54,24,39,60,72,68,61,64,76,53,52,80,38,47,68,67,32,84,67,82,71,68,69,71,75,77,73,70,83,122,142,80,88,75,79,78,79,83,78,76,77,77,74,77,70,76,72,71,76,70,74,60,78,70,71,67,69,71,71,66,75,69,50,69,66,57,50,57,36,47,47,54,46,51,68,65,47,57,62,91,41,71,63,29,24,44,50,38,22,53,53,38,46,23,64,77,66,57,41,38,49,70,31,60,50,64,28,29,43,60,31,53,40,73,56,92,96,38,44,32,38,50,40,59,44,86,97,45,68,82,44,73,44,74,52,54,71,68,45,46,51,34,44,48,54,23,40,61,71,67,62,64,78,53,51,80,37,46,68,68,32,83,67,80,68,68,69,71,74,77,73,70,82,120

Radius of gyration: 28.6 Å; Cα contacts (8 Å, |Δi|>4): 314; chains: 2; bounding box: 75×92×80 Å

Nearest PDB structures (foldseek):
  5jk0-assembly1_D  TM=7.445E-01  e=1.190E-03  Helicobacter pylori 26695
  5jk0-assembly1_B  TM=7.639E-01  e=1.934E-03  Helicobacter pylori 26695
  5jjv-assembly1_A-2  TM=7.453E-01  e=1.934E-03  Helicobacter pylori 26695
  5jk0-assembly1_C  TM=7.304E-01  e=1.612E-03  Helicobacter pylori 26695
  5jk0-assembly1_A  TM=7.438E-01  e=3.143E-03  Helicobacter pylori 26695

InterPro domains:
  IPR002104 Integrase, catalytic domain [PF00589] (34-138)
  IPR002104 Integrase, catalytic domain [PS51898] (30-144)
  IPR011010 DNA breaking-rejoining enzyme, catalytic core [SSF56349] (29-132)
  IPR013762 Integrase-like, catalytic domain superfamily [G3DSA:1.10.443.10] (33-140)